Protein AF-A0A1H2B9P0-F1 (afdb_monomer_lite)

Secondary structure (DSSP, 8-state):
-HHHHHHHHHHTTTTSTTHHHHHHHHHHHHHHHHHHHHTTSHHHHHHTHHHHHT-TTTTTHHHHHHHHHHHHHHHHHHHHHHHHHHHTTT-HHHHHHHHHHHHHHHHHHHTTGGG-TT-B-TTTTSTT-B-TTHHHHHTHHHHHHHHHHHHHHHHHHHHHHHHHSSS--HHHHHHHHHHHHTTTT-TTHHHHHHHHHHHHHHHHHHHHTTSHHHHHHTHHHHHT-TTTTTHHHHHHHHHHHHHHHHHHHHHHHHHHHTTT-HHHHHHHHHHHHHHHHHHHTTGGG-TT-B-TTT-TTSB-TTHHHHHTHHHHHHHHHHHHHHHHHHHHHHHHHHHHHHHHHHHHHHHHTT-

Sequence (351 aa):
MMNHLIEALTKSGILKGDLDYRLIRSSMVIVFLLFGYQKWFEYEAQVLIPFISNGPLISWMYPAFGIRGASWLLGFTEWLFCLLLFWGFWNKKAGILGALGSCATFLATVSIIPFMPNGWDEVAGGFPAMTGNVPFLMKDVVLFAASFYLLKQDVVRALPSAEGSGTTNHLIKYLARILGGLGLLREGLEYHVLRASMVIIFAFFGYTKWHQYAAQVMFPFISHSPFLFWLYPAFGLRGGARFLGASEWPICALLFAGFWDKRFGVLGALGSTVTFLTTLTIIPFMPDGWDPAAGFPAMAGNVPFLVKDVVLLAVSVYLLKQDLVRVLLSNRNARTVSTLSTSNAFAKDMR

Structure (mmCIF, N/CA/C/O backbone):
data_AF-A0A1H2B9P0-F1
#
_entry.id   AF-A0A1H2B9P0-F1
#
loop_
_atom_site.group_PDB
_atom_site.id
_atom_site.type_symbol
_atom_site.label_atom_id
_atom_site.label_alt_id
_atom_site.label_comp_id
_atom_site.label_asym_id
_atom_site.label_entity_id
_atom_site.label_seq_id
_atom_site.pdbx_PDB_ins_code
_atom_site.Cartn_x
_atom_site.Cartn_y
_atom_site.Cartn_z
_atom_site.occupancy
_atom_site.B_iso_or_equiv
_atom_site.auth_seq_id
_atom_site.auth_comp_id
_atom_site.auth_asym_id
_atom_site.auth_atom_id
_atom_site.pdbx_PDB_model_num
ATOM 1 N N . MET A 1 1 ? -27.798 13.264 -2.886 1.00 69.38 1 MET A N 1
ATOM 2 C CA . MET A 1 1 ? -26.765 12.337 -3.410 1.00 69.38 1 MET A CA 1
ATOM 3 C C . MET A 1 1 ? -25.879 11.741 -2.308 1.00 69.38 1 MET A C 1
ATOM 5 O O . MET A 1 1 ? -25.974 10.545 -2.084 1.00 69.38 1 MET A O 1
ATOM 9 N N . MET A 1 2 ? -25.097 12.539 -1.562 1.00 81.19 2 MET A N 1
ATOM 10 C CA . MET A 1 2 ? -24.179 12.044 -0.508 1.00 81.19 2 MET A CA 1
ATOM 11 C C . MET A 1 2 ? -24.853 11.152 0.554 1.00 81.19 2 MET A C 1
ATOM 13 O O . MET A 1 2 ? -24.328 10.105 0.912 1.00 81.19 2 MET A O 1
ATOM 17 N N . ASN A 1 3 ? -26.046 11.528 1.024 1.00 82.12 3 ASN A N 1
ATOM 18 C CA . ASN A 1 3 ? -26.759 10.742 2.036 1.00 82.12 3 ASN A CA 1
ATOM 19 C C . ASN A 1 3 ? -27.192 9.358 1.520 1.00 82.12 3 ASN A C 1
ATOM 21 O O . ASN A 1 3 ? -27.107 8.394 2.271 1.00 82.12 3 ASN A O 1
ATOM 25 N N . HIS A 1 4 ? -27.581 9.241 0.244 1.00 81.88 4 HIS A N 1
ATOM 26 C CA . HIS A 1 4 ? -27.926 7.948 -0.361 1.00 81.88 4 HIS A CA 1
ATOM 27 C C . HIS A 1 4 ? -26.700 7.048 -0.519 1.00 81.88 4 HIS A C 1
ATOM 29 O O . HIS A 1 4 ? -26.784 5.855 -0.251 1.00 81.88 4 HIS A O 1
ATOM 35 N N . LEU A 1 5 ? -25.549 7.622 -0.891 1.00 80.81 5 LEU A N 1
ATOM 36 C CA . LEU A 1 5 ? -24.280 6.892 -0.950 1.00 80.81 5 LEU A CA 1
ATOM 37 C C . LEU A 1 5 ? -23.902 6.335 0.431 1.00 80.81 5 LEU A C 1
ATOM 39 O O . LEU A 1 5 ? -23.596 5.154 0.564 1.00 80.81 5 LEU A O 1
ATOM 43 N N . ILE A 1 6 ? -23.970 7.174 1.468 1.00 81.56 6 ILE A N 1
ATOM 44 C CA . ILE A 1 6 ? -23.703 6.782 2.860 1.00 81.56 6 ILE A CA 1
ATOM 45 C C . ILE A 1 6 ? -24.647 5.663 3.306 1.00 81.56 6 ILE A C 1
ATOM 47 O O . ILE A 1 6 ? -24.217 4.713 3.960 1.00 81.56 6 ILE A O 1
ATOM 51 N N . GLU A 1 7 ? -25.926 5.752 2.951 1.00 81.75 7 GLU A N 1
ATOM 52 C CA . GLU A 1 7 ? -26.914 4.730 3.278 1.00 81.75 7 GLU A CA 1
ATOM 53 C C . GLU A 1 7 ? -26.626 3.399 2.567 1.00 81.75 7 GLU A C 1
ATOM 55 O O . GLU A 1 7 ? -26.644 2.347 3.208 1.00 81.75 7 GLU A O 1
ATOM 60 N N . ALA A 1 8 ? -26.284 3.436 1.276 1.00 80.94 8 ALA A N 1
ATOM 61 C CA . ALA A 1 8 ? -25.901 2.253 0.508 1.00 80.94 8 ALA A CA 1
ATOM 62 C C . ALA A 1 8 ? -24.640 1.581 1.083 1.00 80.94 8 ALA A C 1
ATOM 64 O O . ALA A 1 8 ? -24.629 0.369 1.302 1.00 80.94 8 ALA A O 1
ATOM 65 N N . LEU A 1 9 ? -23.608 2.364 1.418 1.00 80.75 9 LEU A N 1
ATOM 66 C CA . LEU A 1 9 ? -22.376 1.861 2.040 1.00 80.75 9 LEU A CA 1
ATOM 67 C C . LEU A 1 9 ? -22.613 1.313 3.454 1.00 80.75 9 LEU A C 1
ATOM 69 O O . LEU A 1 9 ? -21.993 0.341 3.866 1.00 80.75 9 LEU A O 1
ATOM 73 N N . THR A 1 10 ? -23.541 1.897 4.207 1.00 79.31 10 THR A N 1
ATOM 74 C CA . THR A 1 10 ? -23.919 1.382 5.532 1.00 79.31 10 THR A CA 1
ATOM 75 C C . THR A 1 10 ? -24.604 0.016 5.414 1.00 79.31 10 THR A C 1
ATOM 77 O O . THR A 1 10 ? -24.369 -0.875 6.233 1.00 79.31 10 THR A O 1
ATOM 80 N N . LYS A 1 11 ? -25.411 -0.177 4.363 1.00 81.12 11 LYS A N 1
ATOM 81 C CA . LYS A 1 11 ? -26.111 -1.436 4.067 1.00 81.12 11 LYS A CA 1
ATOM 82 C C . LYS A 1 11 ? -25.183 -2.541 3.541 1.00 81.12 11 LYS A C 1
ATOM 84 O O . LYS A 1 11 ? -25.490 -3.711 3.746 1.00 81.12 11 LYS A O 1
ATOM 89 N N . SER A 1 12 ? -24.033 -2.206 2.946 1.00 75.62 12 SER A N 1
ATOM 90 C CA . SER A 1 12 ? -23.086 -3.188 2.380 1.00 75.62 12 SER A CA 1
ATOM 91 C C . SER A 1 12 ? -22.313 -4.008 3.425 1.00 75.62 12 SER A C 1
ATOM 93 O O . SER A 1 12 ? -21.567 -4.919 3.076 1.00 75.62 12 SER A O 1
ATOM 95 N N . GLY A 1 13 ? -22.488 -3.719 4.720 1.00 75.88 13 GLY A N 1
ATOM 96 C CA . GLY A 1 13 ? -21.856 -4.468 5.808 1.00 75.88 13 GLY A CA 1
ATOM 97 C C . GLY A 1 13 ? -20.402 -4.079 6.091 1.00 75.88 13 GLY A C 1
ATOM 98 O O . GLY A 1 13 ? -19.794 -4.677 6.975 1.00 75.88 13 GLY A O 1
ATOM 99 N N . ILE A 1 14 ? -19.870 -3.046 5.428 1.00 79.69 14 ILE A N 1
ATOM 100 C CA . ILE A 1 14 ? -18.502 -2.532 5.636 1.00 79.69 14 ILE A CA 1
ATOM 101 C C . ILE A 1 14 ? -18.231 -2.095 7.089 1.00 79.69 14 ILE A C 1
ATOM 103 O O . ILE A 1 14 ? -17.096 -2.099 7.559 1.00 79.69 14 ILE A O 1
ATOM 107 N N . LEU A 1 15 ? -19.288 -1.748 7.829 1.00 78.69 15 LEU A N 1
ATOM 108 C CA . LEU A 1 15 ? -19.222 -1.329 9.231 1.00 78.69 15 LEU A CA 1
ATOM 109 C C . LEU A 1 15 ? -19.184 -2.498 10.230 1.00 78.69 15 LEU A C 1
ATOM 111 O O . LEU A 1 15 ? -19.083 -2.259 11.432 1.00 78.69 15 LEU A O 1
ATOM 115 N N . LYS A 1 16 ? -19.297 -3.753 9.782 1.00 76.44 16 LYS A N 1
ATOM 116 C CA . LYS A 1 16 ? -19.422 -4.903 10.687 1.00 76.44 16 LYS A CA 1
ATOM 117 C C . LYS A 1 16 ? -18.086 -5.255 11.355 1.00 76.44 16 LYS A C 1
ATOM 119 O O . LYS A 1 16 ? -17.111 -5.565 10.677 1.00 76.44 16 LYS A O 1
ATOM 124 N N . GLY A 1 17 ? -18.090 -5.292 12.691 1.00 74.94 17 GLY A N 1
ATOM 125 C CA . GLY A 1 17 ? -17.046 -5.895 13.531 1.00 74.94 17 GLY A CA 1
ATOM 126 C C . GLY A 1 17 ? -15.619 -5.408 13.253 1.00 74.94 17 GLY A C 1
ATOM 127 O O . GLY A 1 17 ? -15.406 -4.271 12.832 1.00 74.94 17 GLY A O 1
ATOM 128 N N . ASP A 1 18 ? -14.653 -6.309 13.445 1.00 82.50 18 ASP A N 1
ATOM 129 C CA . ASP A 1 18 ? -13.210 -6.082 13.251 1.00 82.50 18 ASP A CA 1
ATOM 130 C C . ASP A 1 18 ? -12.758 -6.283 11.791 1.00 82.50 18 ASP A C 1
ATOM 132 O O . ASP A 1 18 ? -11.657 -6.781 11.530 1.00 82.50 18 ASP A O 1
ATOM 136 N N . LEU A 1 19 ? -13.632 -5.983 10.820 1.00 85.69 19 LEU A N 1
ATOM 137 C CA . LEU A 1 19 ? -13.361 -6.203 9.395 1.00 85.69 19 LEU A CA 1
ATOM 138 C C . LEU A 1 19 ? -12.047 -5.551 8.951 1.00 85.69 19 LEU A C 1
ATOM 140 O O . LEU A 1 19 ? -11.273 -6.170 8.233 1.00 85.69 19 LEU A O 1
ATOM 144 N N . ASP A 1 20 ? -11.781 -4.332 9.406 1.00 88.44 20 ASP A N 1
ATOM 145 C CA . ASP A 1 20 ? -10.573 -3.573 9.100 1.00 88.44 20 ASP A CA 1
ATOM 146 C C . ASP A 1 20 ? -9.300 -4.286 9.539 1.00 88.44 20 ASP A C 1
ATOM 148 O O . ASP A 1 20 ? -8.397 -4.502 8.731 1.00 88.44 20 ASP A O 1
ATOM 152 N N . TYR A 1 21 ? -9.261 -4.719 10.797 1.00 91.25 21 TYR A N 1
ATOM 153 C CA . TYR A 1 21 ? -8.125 -5.459 11.322 1.00 91.25 21 TYR A CA 1
ATOM 154 C C . TYR A 1 21 ? -7.908 -6.761 10.555 1.00 91.25 21 TYR A C 1
ATOM 156 O O . TYR A 1 21 ? -6.778 -7.094 10.193 1.00 91.25 21 TYR A O 1
ATOM 164 N N . ARG A 1 22 ? -8.993 -7.500 10.287 1.00 93.75 22 ARG A N 1
ATOM 165 C CA . ARG A 1 22 ? -8.905 -8.774 9.571 1.00 93.75 22 ARG A CA 1
ATOM 166 C C . ARG A 1 22 ? -8.457 -8.583 8.129 1.00 93.75 22 ARG A C 1
ATOM 168 O O . ARG A 1 22 ? -7.634 -9.366 7.668 1.00 93.75 22 ARG A O 1
ATOM 175 N N . LEU A 1 23 ? -8.955 -7.557 7.442 1.00 95.06 23 LEU A N 1
ATOM 176 C CA . LEU A 1 23 ? -8.575 -7.239 6.067 1.00 95.06 23 LEU A CA 1
ATOM 177 C C . LEU A 1 23 ? -7.109 -6.828 5.975 1.00 95.06 23 LEU A C 1
ATOM 179 O O . LEU A 1 23 ? -6.366 -7.455 5.224 1.00 95.06 23 LEU A O 1
ATOM 183 N N . ILE A 1 24 ? -6.678 -5.838 6.767 1.00 97.00 24 ILE A N 1
ATOM 184 C CA . ILE A 1 24 ? -5.289 -5.361 6.733 1.00 97.00 24 ILE A CA 1
ATOM 185 C C . ILE A 1 24 ? -4.344 -6.511 7.080 1.00 97.00 24 ILE A C 1
ATOM 187 O O . ILE A 1 24 ? -3.409 -6.782 6.330 1.00 97.00 24 ILE A O 1
ATOM 191 N N . ARG A 1 25 ? -4.620 -7.280 8.137 1.00 97.44 25 ARG A N 1
ATOM 192 C CA . ARG A 1 25 ? -3.782 -8.438 8.458 1.00 97.44 25 ARG A CA 1
ATOM 193 C C . ARG A 1 25 ? -3.752 -9.480 7.346 1.00 97.44 25 ARG A C 1
ATOM 195 O O . ARG A 1 25 ? -2.669 -9.936 7.003 1.00 97.44 25 ARG A O 1
ATOM 202 N N . SER A 1 26 ? -4.906 -9.864 6.798 1.00 97.50 26 SER A N 1
ATOM 203 C CA . SER A 1 26 ? -4.956 -10.874 5.732 1.00 97.50 26 SER A CA 1
ATOM 204 C C . SER A 1 26 ? -4.164 -10.411 4.512 1.00 97.50 26 SER A C 1
ATOM 206 O O . SER A 1 26 ? -3.401 -11.191 3.955 1.00 97.50 26 SER A O 1
ATOM 208 N N . SER A 1 27 ? -4.272 -9.127 4.148 1.00 97.81 27 SER A N 1
ATOM 209 C CA . SER A 1 27 ? -3.487 -8.549 3.053 1.00 97.81 27 SER A CA 1
ATOM 210 C C . SER A 1 27 ? -1.980 -8.611 3.313 1.00 97.81 27 SER A C 1
ATOM 212 O O . SER A 1 27 ? -1.230 -9.005 2.426 1.00 97.81 27 SER A O 1
ATOM 214 N N . MET A 1 28 ? -1.538 -8.322 4.542 1.00 97.94 28 MET A N 1
ATOM 215 C CA . MET A 1 28 ? -0.124 -8.416 4.920 1.00 97.94 28 MET A CA 1
ATOM 216 C C . MET A 1 28 ? 0.374 -9.864 4.891 1.00 97.94 28 MET A C 1
ATOM 218 O O . MET A 1 28 ? 1.461 -10.117 4.384 1.00 97.94 28 MET A O 1
ATOM 222 N N . VAL A 1 29 ? -0.426 -10.822 5.374 1.00 98.19 29 VAL A N 1
ATOM 223 C CA . VAL A 1 29 ? -0.104 -12.259 5.303 1.00 98.19 29 VAL A CA 1
ATOM 224 C C . VAL A 1 29 ? 0.076 -12.701 3.850 1.00 98.19 29 VAL A C 1
ATOM 226 O O . VAL A 1 29 ? 1.060 -13.363 3.544 1.00 98.19 29 VAL A O 1
ATOM 229 N N . ILE A 1 30 ? -0.824 -12.298 2.946 1.00 97.62 30 ILE A N 1
ATOM 230 C CA . ILE A 1 30 ? -0.718 -12.619 1.513 1.00 97.62 30 ILE A CA 1
ATOM 231 C C . ILE A 1 30 ? 0.573 -12.048 0.919 1.00 97.62 30 ILE A C 1
ATOM 233 O O . ILE A 1 30 ? 1.290 -12.768 0.227 1.00 97.62 30 ILE A O 1
ATOM 237 N N . VAL A 1 31 ? 0.893 -10.782 1.208 1.00 97.19 31 VAL A N 1
ATOM 238 C CA . VAL A 1 31 ? 2.124 -10.147 0.718 1.00 97.19 31 VAL A CA 1
ATOM 239 C C . VAL A 1 31 ? 3.356 -10.898 1.224 1.00 97.19 31 VAL A C 1
ATOM 241 O O . VAL A 1 31 ? 4.161 -11.329 0.407 1.00 97.19 31 VAL A O 1
ATOM 244 N N . PHE A 1 32 ? 3.495 -11.135 2.530 1.00 97.88 32 PHE A N 1
ATOM 245 C CA . PHE A 1 32 ? 4.665 -11.855 3.050 1.00 97.88 32 PHE A CA 1
ATOM 246 C C . PHE A 1 32 ? 4.765 -13.296 2.546 1.00 97.88 32 PHE A C 1
ATOM 248 O O . PHE A 1 32 ? 5.870 -13.780 2.311 1.00 97.88 32 PHE A O 1
ATOM 255 N N . LEU A 1 33 ? 3.635 -13.983 2.362 1.00 97.62 33 LEU A N 1
ATOM 256 C CA . LEU A 1 33 ? 3.620 -15.340 1.825 1.00 97.62 33 LEU A CA 1
ATOM 257 C C . LEU A 1 33 ? 4.196 -15.376 0.405 1.00 97.62 33 LEU A C 1
ATOM 259 O O . LEU A 1 33 ? 5.090 -16.178 0.127 1.00 97.62 33 LEU A O 1
ATOM 263 N N . LEU A 1 34 ? 3.692 -14.502 -0.471 1.00 96.50 34 LEU A N 1
ATOM 264 C CA . LEU A 1 34 ? 4.070 -14.463 -1.882 1.00 96.50 34 LEU A CA 1
ATOM 265 C C . LEU A 1 34 ? 5.489 -13.922 -2.082 1.00 96.50 34 LEU A C 1
ATOM 267 O O . LEU A 1 34 ? 6.263 -14.530 -2.814 1.00 96.50 34 LEU A O 1
ATOM 271 N N . PHE A 1 35 ? 5.859 -12.834 -1.402 1.00 95.56 35 PHE A N 1
ATOM 272 C CA . PHE A 1 35 ? 7.218 -12.291 -1.488 1.00 95.56 35 PHE A CA 1
ATOM 273 C C . PHE A 1 35 ? 8.248 -13.256 -0.901 1.00 95.56 35 PHE A C 1
ATOM 275 O O . PHE A 1 35 ? 9.243 -13.538 -1.567 1.00 95.56 35 PHE A O 1
ATOM 282 N N . GLY A 1 36 ? 7.956 -13.865 0.253 1.00 95.88 36 GLY A N 1
ATOM 283 C CA . GLY A 1 36 ? 8.843 -14.855 0.861 1.00 95.88 36 GLY A CA 1
ATOM 284 C C . GLY A 1 36 ? 9.028 -16.094 -0.014 1.00 95.88 36 GLY A C 1
ATOM 285 O O . GLY A 1 36 ? 10.117 -16.662 -0.054 1.00 95.88 36 GLY A O 1
ATOM 286 N N . TYR A 1 37 ? 7.998 -16.481 -0.777 1.00 95.50 37 TYR A N 1
ATOM 287 C CA . TYR A 1 37 ? 8.085 -17.576 -1.746 1.00 95.50 37 TYR A CA 1
ATOM 288 C C . TYR A 1 37 ? 9.038 -17.255 -2.903 1.00 95.50 37 TYR A C 1
ATOM 290 O O . TYR A 1 37 ? 9.831 -18.111 -3.295 1.00 95.50 37 TYR A O 1
ATOM 298 N N . GLN A 1 38 ? 9.037 -16.019 -3.407 1.00 93.62 38 GLN A N 1
ATOM 299 C CA . GLN A 1 38 ? 9.929 -15.630 -4.503 1.00 93.62 38 GLN A CA 1
ATOM 300 C C . GLN A 1 38 ? 11.412 -15.704 -4.119 1.00 93.62 38 GLN A C 1
ATOM 302 O O . GLN A 1 38 ? 12.249 -16.033 -4.957 1.00 93.62 38 GLN A O 1
ATOM 307 N N . LYS A 1 39 ? 11.756 -15.459 -2.847 1.00 94.44 39 LYS A N 1
ATOM 308 C CA . LYS A 1 39 ? 13.151 -15.423 -2.366 1.00 94.44 39 LYS A CA 1
ATOM 309 C C . LYS A 1 39 ? 13.911 -16.743 -2.518 1.00 94.44 39 LYS A C 1
ATOM 311 O O . LYS A 1 39 ? 15.137 -16.770 -2.383 1.00 94.44 39 LYS A O 1
ATOM 316 N N . TRP A 1 40 ? 13.201 -17.828 -2.814 1.00 93.75 40 TRP A N 1
ATOM 317 C CA . TRP A 1 40 ? 13.767 -19.147 -3.069 1.00 93.75 40 TRP A CA 1
ATOM 318 C C . TRP A 1 40 ? 14.210 -19.355 -4.518 1.00 93.75 40 TRP A C 1
ATOM 320 O O . TRP A 1 40 ? 14.861 -20.358 -4.799 1.00 93.75 40 TRP A O 1
ATOM 330 N N . PHE A 1 41 ? 13.937 -18.428 -5.436 1.00 93.19 41 PHE A N 1
ATOM 331 C CA . PHE A 1 41 ? 14.302 -18.548 -6.851 1.00 93.19 41 PHE A CA 1
ATOM 332 C C . PHE A 1 41 ? 15.513 -17.695 -7.215 1.00 93.19 41 PHE A C 1
ATOM 334 O O . PHE A 1 41 ? 15.798 -16.691 -6.566 1.00 93.19 41 PHE A O 1
ATOM 341 N N . GLU A 1 42 ? 16.294 -18.134 -8.205 1.00 91.69 42 GLU A N 1
ATOM 342 C CA . GLU A 1 42 ? 17.535 -17.444 -8.594 1.00 91.69 42 GLU A CA 1
ATOM 343 C C . GLU A 1 42 ? 17.260 -16.087 -9.234 1.00 91.69 42 GLU A C 1
ATOM 345 O O . GLU A 1 42 ? 17.939 -15.116 -8.912 1.00 91.69 42 GLU A O 1
ATOM 350 N N . TYR A 1 43 ? 16.213 -15.990 -10.056 1.00 91.06 43 TYR A N 1
ATOM 351 C CA . TYR A 1 43 ? 15.834 -14.729 -10.691 1.00 91.06 43 TYR A CA 1
ATOM 352 C C . TYR A 1 43 ? 15.571 -13.626 -9.653 1.00 91.06 43 TYR A C 1
ATOM 354 O O . TYR A 1 43 ? 16.012 -12.493 -9.826 1.00 91.06 43 TYR A O 1
ATOM 362 N N . GLU A 1 44 ? 14.919 -13.962 -8.538 1.00 92.31 44 GLU A N 1
ATOM 363 C CA . GLU A 1 44 ? 14.593 -13.001 -7.484 1.00 92.31 44 GLU A CA 1
ATOM 364 C C . GLU A 1 44 ? 15.847 -12.546 -6.728 1.00 92.31 44 GLU A C 1
ATOM 366 O O . GLU A 1 44 ? 15.980 -11.368 -6.395 1.00 92.31 44 GLU A O 1
ATOM 371 N N . ALA A 1 45 ? 16.808 -13.448 -6.503 1.00 93.00 45 ALA A N 1
ATOM 372 C CA . ALA A 1 45 ? 18.081 -13.091 -5.881 1.00 93.00 45 ALA A CA 1
ATOM 373 C C . ALA A 1 45 ? 18.837 -12.036 -6.711 1.00 93.00 45 ALA A C 1
ATOM 375 O O . ALA A 1 45 ? 19.421 -11.113 -6.145 1.00 93.00 45 ALA A O 1
ATOM 376 N N . GLN A 1 46 ? 18.758 -12.120 -8.044 1.00 93.69 46 GLN A N 1
ATOM 377 C CA . GLN A 1 46 ? 19.336 -11.122 -8.950 1.00 93.69 46 GLN A CA 1
ATOM 378 C C . GLN A 1 46 ? 18.579 -9.786 -8.894 1.00 93.69 46 GLN A C 1
ATOM 380 O O . GLN A 1 46 ? 19.200 -8.723 -8.826 1.00 93.69 46 GLN A O 1
ATOM 385 N N . VAL A 1 47 ? 17.242 -9.822 -8.846 1.00 91.94 47 VAL A N 1
ATOM 386 C CA . VAL A 1 47 ? 16.399 -8.618 -8.698 1.00 91.94 47 VAL A CA 1
ATOM 387 C C . VAL A 1 47 ? 16.716 -7.865 -7.401 1.00 91.94 47 VAL A C 1
ATOM 389 O O . VAL A 1 47 ? 16.661 -6.636 -7.371 1.00 91.94 47 VAL A O 1
ATOM 392 N N . LEU A 1 48 ? 17.104 -8.576 -6.340 1.00 93.44 48 LEU A N 1
ATOM 393 C CA . LEU A 1 48 ? 17.420 -8.000 -5.031 1.00 93.44 48 LEU A CA 1
ATOM 394 C C . LEU A 1 48 ? 18.777 -7.308 -4.928 1.00 93.44 48 LEU A C 1
ATOM 396 O O . LEU A 1 48 ? 18.983 -6.540 -3.985 1.00 93.44 48 LEU A O 1
ATOM 400 N N . ILE A 1 49 ? 19.697 -7.527 -5.869 1.00 94.62 49 ILE A N 1
ATOM 401 C CA . ILE A 1 49 ? 21.040 -6.921 -5.865 1.00 94.62 49 ILE A CA 1
ATOM 402 C C . ILE A 1 49 ? 20.995 -5.406 -5.623 1.00 94.62 49 ILE A C 1
ATOM 404 O O . ILE A 1 49 ? 21.579 -4.964 -4.630 1.00 94.62 49 ILE A O 1
ATOM 408 N N . PRO A 1 50 ? 20.281 -4.596 -6.427 1.00 94.06 50 PRO A N 1
ATOM 409 C CA . PRO A 1 50 ? 20.230 -3.154 -6.204 1.00 94.06 50 PRO A CA 1
ATOM 410 C C . PRO A 1 50 ? 19.575 -2.762 -4.873 1.00 94.06 50 PRO A C 1
ATOM 412 O O . PRO A 1 50 ? 19.972 -1.756 -4.288 1.00 94.06 50 PRO A O 1
ATOM 415 N N . PHE A 1 51 ? 18.610 -3.537 -4.370 1.00 94.31 51 PHE A N 1
ATOM 416 C CA . PHE A 1 51 ? 17.917 -3.227 -3.116 1.00 94.31 51 PHE A CA 1
ATOM 417 C C . PHE A 1 51 ? 18.806 -3.461 -1.896 1.00 94.31 51 PHE A C 1
ATOM 419 O O . PHE A 1 51 ? 18.924 -2.585 -1.043 1.00 94.31 51 PHE A O 1
ATOM 426 N N . ILE A 1 52 ? 19.457 -4.621 -1.814 1.00 94.50 52 ILE A N 1
ATOM 427 C CA . ILE A 1 52 ? 20.291 -4.970 -0.659 1.00 94.50 52 ILE A CA 1
ATOM 428 C C . ILE A 1 52 ? 21.587 -4.154 -0.676 1.00 94.50 52 ILE A C 1
ATOM 430 O O . ILE A 1 52 ? 21.950 -3.586 0.350 1.00 94.50 52 ILE A O 1
ATOM 434 N N . SER A 1 53 ? 22.244 -4.008 -1.833 1.00 94.19 53 SER A N 1
ATOM 435 C CA . SER A 1 53 ? 23.521 -3.285 -1.930 1.00 94.19 53 SER A CA 1
ATOM 436 C C . SER A 1 53 ? 23.416 -1.808 -1.542 1.00 94.19 53 SER A C 1
ATOM 438 O O . SER A 1 53 ? 24.355 -1.266 -0.968 1.00 94.19 53 SER A O 1
ATOM 440 N N . ASN A 1 54 ? 22.276 -1.165 -1.818 1.00 93.69 54 ASN A N 1
ATOM 441 C CA . ASN A 1 54 ? 22.047 0.250 -1.499 1.00 93.69 54 ASN A CA 1
ATOM 442 C C . ASN A 1 54 ? 21.188 0.455 -0.242 1.00 93.69 54 ASN A C 1
ATOM 444 O O . ASN A 1 54 ? 20.850 1.586 0.103 1.00 93.69 54 ASN A O 1
ATOM 448 N N . GLY A 1 55 ? 20.807 -0.623 0.446 1.00 92.31 55 GLY A N 1
ATOM 449 C CA . GLY A 1 55 ? 19.986 -0.548 1.643 1.00 92.31 55 GLY A CA 1
ATOM 450 C C . GLY A 1 55 ? 20.837 -0.348 2.897 1.00 92.31 55 GLY A C 1
ATOM 451 O O . GLY A 1 55 ? 21.518 -1.291 3.303 1.00 92.31 55 GLY A O 1
ATOM 452 N N . PRO A 1 56 ? 20.777 0.812 3.579 1.00 93.56 56 PRO A N 1
ATOM 453 C CA . PRO A 1 56 ? 21.675 1.111 4.700 1.00 93.56 56 PRO A CA 1
ATOM 454 C C . PRO A 1 56 ? 21.527 0.135 5.878 1.00 93.56 56 PRO A C 1
ATOM 456 O O . PRO A 1 56 ? 22.477 -0.081 6.624 1.00 93.56 56 PRO A O 1
ATOM 459 N N . LEU A 1 57 ? 20.349 -0.477 6.038 1.00 93.81 57 LEU A N 1
ATOM 460 C CA . LEU A 1 57 ? 20.055 -1.419 7.123 1.00 93.81 57 LEU A CA 1
ATOM 461 C C . LEU A 1 57 ? 20.302 -2.896 6.760 1.00 93.81 57 LEU A C 1
ATOM 463 O O . LEU A 1 57 ? 20.306 -3.744 7.652 1.00 93.81 57 LEU A O 1
ATOM 467 N N . ILE A 1 58 ? 20.499 -3.218 5.476 1.00 94.44 58 ILE A N 1
ATOM 468 C CA . ILE A 1 58 ? 20.555 -4.607 4.973 1.00 94.44 58 ILE A CA 1
ATOM 469 C C . ILE A 1 58 ? 21.783 -4.913 4.101 1.00 94.44 58 ILE A C 1
ATOM 471 O O . ILE A 1 58 ? 22.009 -6.069 3.756 1.00 94.44 58 ILE A O 1
ATOM 475 N N . SER A 1 59 ? 22.625 -3.925 3.792 1.00 93.00 59 SER A N 1
ATOM 476 C CA . SER A 1 59 ? 23.812 -4.084 2.932 1.00 93.00 59 SER A CA 1
ATOM 477 C C . SER A 1 59 ? 24.842 -5.093 3.449 1.00 93.00 59 SER A C 1
ATOM 479 O O . SER A 1 59 ? 25.556 -5.714 2.664 1.00 93.00 59 SER A O 1
ATOM 481 N N . TRP A 1 60 ? 24.880 -5.324 4.762 1.00 95.00 60 TRP A N 1
ATOM 482 C CA . TRP A 1 60 ? 25.750 -6.303 5.421 1.00 95.00 60 TRP A CA 1
ATOM 483 C C . TRP A 1 60 ? 25.436 -7.764 5.050 1.00 95.00 60 TRP A C 1
ATOM 485 O O . TRP A 1 60 ? 26.282 -8.641 5.240 1.00 95.00 60 TRP A O 1
ATOM 495 N N . MET A 1 61 ? 24.247 -8.046 4.509 1.00 93.44 61 MET A N 1
ATOM 496 C CA . MET A 1 61 ? 23.804 -9.411 4.215 1.00 93.44 61 MET A CA 1
ATOM 497 C C . MET A 1 61 ? 24.631 -10.078 3.110 1.00 93.44 61 MET A C 1
ATOM 499 O O . MET A 1 61 ? 24.915 -11.271 3.204 1.00 93.44 61 MET A O 1
ATOM 503 N N . TYR A 1 62 ? 25.053 -9.326 2.088 1.00 94.31 62 TYR A N 1
ATOM 504 C CA . TYR A 1 62 ? 25.869 -9.877 1.002 1.00 94.31 62 TYR A CA 1
ATOM 505 C C . TYR A 1 62 ? 27.291 -10.242 1.438 1.00 94.31 62 TYR A C 1
ATOM 507 O O . TYR A 1 62 ? 27.698 -11.368 1.151 1.00 94.31 62 TYR A O 1
ATOM 515 N N . PRO A 1 63 ? 28.031 -9.391 2.175 1.00 94.75 63 PRO A N 1
ATOM 516 C CA . PRO A 1 63 ? 29.301 -9.798 2.770 1.00 94.75 63 PRO A CA 1
ATOM 517 C C . PRO A 1 63 ? 29.195 -11.020 3.694 1.00 94.75 63 PRO A C 1
ATOM 519 O O . PRO A 1 63 ? 30.121 -11.824 3.737 1.00 94.75 63 PRO A O 1
ATOM 522 N N . ALA A 1 64 ? 28.086 -11.173 4.426 1.00 95.62 64 ALA A N 1
ATOM 523 C CA . ALA A 1 64 ? 27.922 -12.251 5.402 1.00 95.62 64 ALA A CA 1
ATOM 524 C C . ALA A 1 64 ? 27.496 -13.599 4.788 1.00 95.62 64 ALA A C 1
ATOM 526 O O . ALA A 1 64 ? 27.978 -14.645 5.217 1.00 95.62 64 ALA A O 1
ATOM 527 N N . PHE A 1 65 ? 26.588 -13.590 3.806 1.00 93.88 65 PHE A N 1
ATOM 528 C CA . PHE A 1 65 ? 25.923 -14.805 3.304 1.00 93.88 65 PHE A CA 1
ATOM 529 C C . PHE A 1 65 ? 26.023 -14.997 1.783 1.00 93.88 65 PHE A C 1
ATOM 531 O O . PHE A 1 65 ? 25.530 -15.995 1.251 1.00 93.88 65 PHE A O 1
ATOM 538 N N . GLY A 1 66 ? 26.626 -14.048 1.063 1.00 95.00 66 GLY A N 1
ATOM 539 C CA . GLY A 1 66 ? 26.594 -13.995 -0.397 1.00 95.00 66 GLY A CA 1
ATOM 540 C C . GLY A 1 66 ? 25.207 -13.650 -0.953 1.00 95.00 66 GLY A C 1
ATOM 541 O O . GLY A 1 66 ? 24.231 -13.509 -0.216 1.00 95.00 66 GLY A O 1
ATOM 542 N N . ILE A 1 67 ? 25.107 -13.527 -2.280 1.00 94.25 67 ILE A N 1
ATOM 543 C CA . ILE A 1 67 ? 23.865 -13.123 -2.970 1.00 94.25 67 ILE A CA 1
ATOM 544 C C . ILE A 1 67 ? 22.737 -14.122 -2.685 1.00 94.25 67 ILE A C 1
ATOM 546 O O . ILE A 1 67 ? 21.638 -13.750 -2.270 1.00 94.25 67 ILE A O 1
ATOM 550 N N . ARG A 1 68 ? 23.040 -15.416 -2.836 1.00 95.12 68 ARG A N 1
ATOM 551 C CA . ARG A 1 68 ? 22.058 -16.483 -2.662 1.00 95.12 68 ARG A CA 1
ATOM 552 C C . ARG A 1 68 ? 21.621 -16.657 -1.209 1.00 95.12 68 ARG A C 1
ATOM 554 O O . ARG A 1 68 ? 20.426 -16.744 -0.936 1.00 95.12 68 ARG A O 1
ATOM 561 N N . GLY A 1 69 ? 22.579 -16.667 -0.283 1.00 94.94 69 GLY A N 1
ATOM 562 C CA . GLY A 1 69 ? 22.295 -16.825 1.141 1.00 94.94 69 GLY A CA 1
ATOM 563 C C . GLY A 1 69 ? 21.519 -15.642 1.719 1.00 94.94 69 GLY A C 1
ATOM 564 O O . GLY A 1 69 ? 20.605 -15.853 2.513 1.00 94.94 69 GLY A O 1
ATOM 565 N N . ALA A 1 70 ? 21.801 -14.413 1.270 1.00 95.44 70 ALA A N 1
ATOM 566 C CA . ALA A 1 70 ? 21.025 -13.236 1.656 1.00 95.44 70 ALA A CA 1
ATOM 567 C C . ALA A 1 70 ? 19.556 -13.339 1.211 1.00 95.44 70 ALA A C 1
ATOM 569 O O . ALA A 1 70 ? 18.661 -13.056 2.009 1.00 95.44 70 ALA A O 1
ATOM 570 N N . SER A 1 71 ? 19.297 -13.805 -0.018 1.00 96.12 71 SER A N 1
ATOM 571 C CA . SER A 1 71 ? 17.929 -14.047 -0.498 1.00 96.12 71 SER A CA 1
ATOM 572 C C . SER A 1 71 ? 17.210 -15.090 0.364 1.00 96.12 71 SER A C 1
ATOM 574 O O . SER A 1 71 ? 16.110 -14.832 0.846 1.00 96.12 71 SER A O 1
ATOM 576 N N . TRP A 1 72 ? 17.843 -16.233 0.653 1.00 96.31 72 TRP A N 1
ATOM 577 C CA . TRP A 1 72 ? 17.248 -17.258 1.522 1.00 96.31 72 TRP A CA 1
ATOM 578 C C . TRP A 1 72 ? 16.969 -16.762 2.938 1.00 96.31 72 TRP A C 1
ATOM 580 O O . TRP A 1 72 ? 15.917 -17.080 3.493 1.00 96.31 72 TRP A O 1
ATOM 590 N N . LEU A 1 73 ? 17.869 -15.959 3.514 1.00 96.25 73 LEU A N 1
ATOM 591 C CA . LEU A 1 73 ? 17.644 -15.361 4.825 1.00 96.25 73 LEU A CA 1
ATOM 592 C C . LEU A 1 73 ? 16.416 -14.445 4.804 1.00 96.25 73 LEU A C 1
ATOM 594 O O . LEU A 1 73 ? 15.561 -14.573 5.679 1.00 96.25 73 LEU A O 1
ATOM 598 N N . LEU A 1 74 ? 16.290 -13.575 3.794 1.00 95.31 74 LEU A N 1
ATOM 599 C CA . LEU A 1 74 ? 15.097 -12.738 3.635 1.00 95.31 74 LEU A CA 1
ATOM 600 C C . LEU A 1 74 ? 13.837 -13.591 3.511 1.00 95.31 74 LEU A C 1
ATOM 602 O O . LEU A 1 74 ? 12.904 -13.381 4.282 1.00 95.31 74 LEU A O 1
ATOM 606 N N . GLY A 1 75 ? 13.838 -14.601 2.638 1.00 95.88 75 GLY A N 1
ATOM 607 C CA . GLY A 1 75 ? 12.698 -15.502 2.447 1.00 95.88 75 GLY A CA 1
ATOM 608 C C . GLY A 1 75 ? 12.267 -16.197 3.732 1.00 95.88 75 GLY A C 1
ATOM 609 O O . GLY A 1 75 ? 11.086 -16.206 4.079 1.00 95.88 75 GLY A O 1
ATOM 610 N N . PHE A 1 76 ? 13.234 -16.714 4.490 1.00 97.38 76 PHE A N 1
ATOM 611 C CA . PHE A 1 76 ? 12.981 -17.319 5.791 1.00 97.38 76 PHE A CA 1
ATOM 612 C C . PHE A 1 76 ? 12.375 -16.315 6.780 1.00 97.38 76 PHE A C 1
ATOM 614 O O . PHE A 1 76 ? 11.380 -16.626 7.437 1.00 97.38 76 PHE A O 1
ATOM 621 N N . THR A 1 77 ? 12.934 -15.104 6.881 1.00 96.88 77 THR A N 1
ATOM 622 C CA . THR A 1 77 ? 12.407 -14.074 7.793 1.00 96.88 77 THR A CA 1
ATOM 623 C C . THR A 1 77 ? 11.011 -13.594 7.394 1.00 96.88 77 THR A C 1
ATOM 625 O O . THR A 1 77 ? 10.147 -13.453 8.258 1.00 96.88 77 THR A O 1
ATOM 628 N N . GLU A 1 78 ? 10.744 -13.421 6.100 1.00 96.88 78 GLU A N 1
ATOM 629 C CA . GLU A 1 78 ? 9.435 -13.030 5.572 1.00 96.88 78 GLU A CA 1
ATOM 630 C C . GLU A 1 78 ? 8.377 -14.102 5.862 1.00 96.88 78 GLU A C 1
ATOM 632 O O . GLU A 1 78 ? 7.283 -13.779 6.328 1.00 96.88 78 GLU A O 1
ATOM 637 N N . TRP A 1 79 ? 8.706 -15.385 5.696 1.00 98.00 79 TRP A N 1
ATOM 638 C CA . TRP A 1 79 ? 7.815 -16.482 6.080 1.00 98.00 79 TRP A CA 1
ATOM 639 C C . TRP A 1 79 ? 7.627 -16.611 7.588 1.00 98.00 79 TRP A C 1
ATOM 641 O O . TRP A 1 79 ? 6.512 -16.881 8.040 1.00 98.00 79 TRP A O 1
ATOM 651 N N . LEU A 1 80 ? 8.665 -16.366 8.386 1.00 98.06 80 LEU A N 1
ATOM 652 C CA . LEU A 1 80 ? 8.532 -16.315 9.839 1.00 98.06 80 LEU A CA 1
ATOM 653 C C . LEU A 1 80 ? 7.529 -15.229 10.253 1.00 98.06 80 LEU A C 1
ATOM 655 O O . LEU A 1 80 ? 6.613 -15.494 11.036 1.00 98.06 80 LEU A O 1
ATOM 659 N N . PHE A 1 81 ? 7.653 -14.020 9.702 1.00 97.75 81 PHE A N 1
ATOM 660 C CA . PHE A 1 81 ? 6.721 -12.926 9.981 1.00 97.75 81 PHE A CA 1
ATOM 661 C C . PHE A 1 81 ? 5.322 -13.212 9.431 1.00 97.75 81 PHE A C 1
ATOM 663 O O . PHE A 1 81 ? 4.343 -12.938 10.124 1.00 97.75 81 PHE A O 1
ATOM 670 N N . CYS A 1 82 ? 5.209 -13.844 8.260 1.00 97.94 82 CYS A N 1
ATOM 671 C CA . CYS A 1 82 ? 3.944 -14.337 7.712 1.00 97.94 82 CYS A CA 1
ATOM 672 C C . CYS A 1 82 ? 3.229 -15.272 8.696 1.00 97.94 82 CYS A C 1
ATOM 674 O O . CYS A 1 82 ? 2.061 -15.055 9.026 1.00 97.94 82 CYS A O 1
ATOM 676 N N . LEU A 1 83 ? 3.932 -16.292 9.197 1.00 98.00 83 LEU A N 1
ATOM 677 C CA . LEU A 1 83 ? 3.390 -17.266 10.144 1.00 98.00 83 LEU A CA 1
ATOM 678 C C . LEU A 1 83 ? 2.971 -16.599 11.456 1.00 98.00 83 LEU A C 1
ATOM 680 O O . LEU A 1 83 ? 1.893 -16.892 11.972 1.00 98.00 83 LEU A O 1
ATOM 684 N N . LEU A 1 84 ? 3.774 -15.668 11.975 1.00 97.56 84 LEU A N 1
ATOM 685 C CA . LEU A 1 84 ? 3.449 -14.918 13.190 1.00 97.56 84 LEU A CA 1
ATOM 686 C C . LEU A 1 84 ? 2.232 -14.002 13.004 1.00 97.56 84 LEU A C 1
ATOM 688 O O . LEU A 1 84 ? 1.353 -13.971 13.869 1.00 97.56 84 LEU A O 1
ATOM 692 N N . LEU A 1 85 ? 2.140 -13.297 11.873 1.00 97.19 85 LEU A N 1
ATOM 693 C CA . LEU A 1 85 ? 0.986 -12.464 11.527 1.00 97.19 85 LEU A CA 1
ATOM 694 C C . LEU A 1 85 ? -0.280 -13.310 11.370 1.00 97.19 85 LEU A C 1
ATOM 696 O O . LEU A 1 85 ? -1.325 -12.935 11.905 1.00 97.19 85 LEU A O 1
ATOM 700 N N . PHE A 1 86 ? -0.191 -14.461 10.701 1.00 97.44 86 PHE A N 1
ATOM 701 C CA . PHE A 1 86 ? -1.308 -15.392 10.548 1.00 97.44 86 PHE A CA 1
ATOM 702 C C . PHE A 1 86 ? -1.741 -15.974 11.899 1.00 97.44 86 PHE A C 1
ATOM 704 O O . PHE A 1 86 ? -2.910 -15.890 12.272 1.00 97.44 86 PHE A O 1
ATOM 711 N N . TRP A 1 87 ? -0.804 -16.471 12.707 1.00 96.06 87 TRP A N 1
ATOM 712 C CA . TRP A 1 87 ? -1.110 -16.932 14.062 1.00 96.06 87 TRP A CA 1
ATOM 713 C C . TRP A 1 87 ? -1.738 -15.803 14.898 1.00 96.06 87 TRP A C 1
ATOM 715 O O . TRP A 1 87 ? -2.647 -16.035 15.703 1.00 96.06 87 TRP A O 1
ATOM 725 N N . GLY A 1 88 ? -1.329 -14.558 14.651 1.00 93.19 88 GLY A N 1
ATOM 726 C CA . GLY A 1 88 ? -1.855 -13.347 15.270 1.00 93.19 88 GLY A CA 1
ATOM 727 C C . GLY A 1 88 ? -3.381 -13.257 15.336 1.00 93.19 88 GLY A C 1
ATOM 728 O O . GLY A 1 88 ? -3.904 -12.592 16.236 1.00 93.19 88 GLY A O 1
ATOM 729 N N . PHE A 1 89 ? -4.123 -13.891 14.414 1.00 93.25 89 PHE A N 1
ATOM 730 C CA . PHE A 1 89 ? -5.595 -13.917 14.453 1.00 93.25 89 PHE A CA 1
ATOM 731 C C . PHE A 1 89 ? -6.139 -14.519 15.752 1.00 93.25 89 PHE A C 1
ATOM 733 O O . PHE A 1 89 ? -7.142 -14.026 16.276 1.00 93.25 89 PHE A O 1
ATOM 740 N N . TRP A 1 90 ? -5.444 -15.519 16.294 1.00 92.44 90 TRP A N 1
ATOM 741 C CA . TRP A 1 90 ? -5.815 -16.222 17.519 1.00 92.44 90 TRP A CA 1
ATOM 742 C C . TRP A 1 90 ? -4.928 -15.833 18.704 1.00 92.44 90 TRP A C 1
ATOM 744 O O . TRP A 1 90 ? -5.440 -15.621 19.804 1.00 92.44 90 TRP A O 1
ATOM 754 N N . ASN A 1 91 ? -3.611 -15.687 18.504 1.00 90.12 91 ASN A N 1
ATOM 755 C CA . ASN A 1 91 ? -2.678 -15.342 19.583 1.00 90.12 91 ASN A CA 1
ATOM 756 C C . ASN A 1 91 ? -2.118 -13.929 19.434 1.00 90.12 91 ASN A C 1
ATOM 758 O O . ASN A 1 91 ? -1.280 -13.644 18.583 1.00 90.12 91 ASN A O 1
ATOM 762 N N . LYS A 1 92 ? -2.503 -13.068 20.372 1.00 88.50 92 LYS A N 1
ATOM 763 C CA . LYS A 1 92 ? -2.116 -11.655 20.420 1.00 88.50 92 LYS A CA 1
ATOM 764 C C . LYS A 1 92 ? -0.599 -11.462 20.507 1.00 88.50 92 LYS A C 1
ATOM 766 O O . LYS A 1 92 ? -0.072 -10.547 19.892 1.00 88.50 92 LYS A O 1
ATOM 771 N N . LYS A 1 93 ? 0.118 -12.338 21.225 1.00 88.88 93 LYS A N 1
ATOM 772 C CA . LYS A 1 93 ? 1.583 -12.254 21.372 1.00 88.88 93 LYS A CA 1
ATOM 773 C C . LYS A 1 93 ? 2.301 -12.528 20.053 1.00 88.88 93 LYS A C 1
ATOM 775 O O . LYS A 1 93 ? 3.208 -11.787 19.693 1.00 88.88 93 LYS A O 1
ATOM 780 N N . ALA A 1 94 ? 1.863 -13.563 19.334 1.00 92.12 94 ALA A N 1
ATOM 781 C CA . ALA A 1 94 ? 2.387 -13.872 18.007 1.00 92.12 94 ALA A CA 1
ATOM 782 C C . ALA A 1 94 ? 2.103 -12.721 17.030 1.00 92.12 94 ALA A C 1
ATOM 784 O O . ALA A 1 94 ? 3.002 -12.314 16.302 1.00 92.12 94 ALA A O 1
ATOM 785 N N . GLY A 1 95 ? 0.904 -12.125 17.109 1.00 92.69 95 GLY A N 1
ATOM 786 C CA . GLY A 1 95 ? 0.537 -10.935 16.335 1.00 92.69 95 GLY A CA 1
ATOM 787 C C . GLY A 1 95 ? 1.480 -9.752 16.570 1.00 92.69 95 GLY A C 1
ATOM 788 O O . GLY A 1 95 ? 2.006 -9.210 15.604 1.00 92.69 95 GLY A O 1
ATOM 789 N N . ILE A 1 96 ? 1.787 -9.422 17.834 1.00 94.38 96 ILE A N 1
ATOM 790 C CA . ILE A 1 96 ? 2.749 -8.356 18.178 1.00 94.38 96 ILE A CA 1
ATOM 791 C C . ILE A 1 96 ? 4.129 -8.640 17.573 1.00 94.38 96 ILE A C 1
ATOM 793 O O . ILE A 1 96 ? 4.722 -7.746 16.978 1.00 94.38 96 ILE A O 1
ATOM 797 N N . LEU A 1 97 ? 4.645 -9.868 17.705 1.00 95.31 97 LEU A N 1
ATOM 798 C CA . LEU A 1 97 ? 5.959 -10.231 17.160 1.00 95.31 97 LEU A CA 1
ATOM 799 C C . LEU A 1 97 ? 5.983 -10.159 15.628 1.00 95.31 97 LEU A C 1
ATOM 801 O O . LEU A 1 97 ? 6.921 -9.604 15.060 1.00 95.31 97 LEU A O 1
ATOM 805 N N . GLY A 1 98 ? 4.938 -10.660 14.966 1.00 96.06 98 GLY A N 1
ATOM 806 C CA . GLY A 1 98 ? 4.793 -10.565 13.513 1.00 96.06 98 GLY A CA 1
ATOM 807 C C . GLY A 1 98 ? 4.687 -9.118 13.035 1.00 96.06 98 GLY A C 1
ATOM 808 O O . GLY A 1 98 ? 5.340 -8.743 12.068 1.00 96.06 98 GLY A O 1
ATOM 809 N N . ALA A 1 99 ? 3.928 -8.275 13.741 1.00 96.31 99 ALA A N 1
ATOM 810 C CA . ALA A 1 99 ? 3.789 -6.860 13.412 1.00 96.31 99 ALA A CA 1
ATOM 811 C C . ALA A 1 99 ? 5.087 -6.070 13.654 1.00 96.31 99 ALA A C 1
ATOM 813 O O . ALA A 1 99 ? 5.420 -5.202 12.851 1.00 96.31 99 ALA A O 1
ATOM 814 N N . LEU A 1 100 ? 5.854 -6.391 14.704 1.00 96.50 100 LEU A N 1
ATOM 815 C CA . LEU A 1 100 ? 7.190 -5.824 14.929 1.00 96.50 100 LEU A CA 1
ATOM 816 C C . LEU A 1 100 ? 8.167 -6.213 13.815 1.00 96.50 100 LEU A C 1
ATOM 818 O O . LEU A 1 100 ? 8.854 -5.340 13.289 1.00 96.50 100 LEU A O 1
ATOM 822 N N . GLY A 1 101 ? 8.195 -7.494 13.434 1.00 97.06 101 GLY A N 1
ATOM 823 C CA . GLY A 1 101 ? 8.996 -7.974 12.305 1.00 97.06 101 GLY A CA 1
ATOM 824 C C . GLY A 1 101 ? 8.617 -7.271 11.003 1.00 97.06 101 GLY A C 1
ATOM 825 O O . GLY A 1 101 ? 9.477 -6.735 10.314 1.00 97.06 101 GLY A O 1
ATOM 826 N N . SER A 1 102 ? 7.315 -7.147 10.743 1.00 97.44 102 SER A N 1
ATOM 827 C CA . SER A 1 102 ? 6.777 -6.412 9.598 1.00 97.44 102 SER A CA 1
ATOM 828 C C . SER A 1 102 ? 7.204 -4.940 9.587 1.00 97.44 102 SER A C 1
ATOM 830 O O . SER A 1 102 ? 7.676 -4.440 8.567 1.00 97.44 102 SER A O 1
ATOM 832 N N . CYS A 1 103 ? 7.106 -4.243 10.725 1.00 97.62 103 CYS A N 1
ATOM 833 C CA . CYS A 1 103 ? 7.606 -2.873 10.860 1.00 97.62 103 CYS A CA 1
ATOM 834 C C . CYS A 1 103 ? 9.102 -2.783 10.543 1.00 97.62 103 CYS A C 1
ATOM 836 O O . CYS A 1 103 ? 9.505 -1.861 9.842 1.00 97.62 103 CYS A O 1
ATOM 838 N N . ALA A 1 104 ? 9.914 -3.725 11.031 1.00 97.12 104 ALA A N 1
ATOM 839 C CA . ALA A 1 104 ? 11.349 -3.749 10.765 1.00 97.12 104 ALA A CA 1
ATOM 840 C C . ALA A 1 104 ? 11.652 -3.967 9.273 1.00 97.12 104 ALA A C 1
ATOM 842 O O . ALA A 1 104 ? 12.468 -3.235 8.714 1.00 97.12 104 ALA A O 1
ATOM 843 N N . THR A 1 105 ? 10.953 -4.896 8.611 1.00 96.56 105 THR A N 1
ATOM 844 C CA . THR A 1 105 ? 11.106 -5.152 7.171 1.00 96.56 105 THR A CA 1
ATOM 845 C C . THR A 1 105 ? 10.792 -3.908 6.347 1.00 96.56 105 THR A C 1
ATOM 847 O O . THR A 1 105 ? 11.630 -3.476 5.559 1.00 96.56 105 THR A O 1
ATOM 850 N N . PHE A 1 106 ? 9.627 -3.284 6.540 1.00 97.19 106 PHE A N 1
ATOM 851 C CA . PHE A 1 106 ? 9.263 -2.122 5.722 1.00 97.19 106 PHE A CA 1
ATOM 852 C C . PHE A 1 106 ? 10.020 -0.854 6.107 1.00 97.19 106 PHE A C 1
ATOM 854 O O . PHE A 1 106 ? 10.243 -0.004 5.254 1.00 97.19 106 PHE A O 1
ATOM 861 N N . LEU A 1 107 ? 10.479 -0.725 7.354 1.00 97.25 107 LEU A N 1
ATOM 862 C CA . LEU A 1 107 ? 11.417 0.337 7.713 1.00 97.25 107 LEU A CA 1
ATOM 863 C C . LEU A 1 107 ? 12.736 0.165 6.951 1.00 97.25 107 LEU A C 1
ATOM 865 O O . LEU A 1 107 ? 13.257 1.139 6.409 1.00 97.25 107 LEU A O 1
ATOM 869 N N . ALA A 1 108 ? 13.244 -1.069 6.868 1.00 96.25 108 ALA A N 1
ATOM 870 C CA . ALA A 1 108 ? 14.427 -1.378 6.081 1.00 96.25 108 ALA A CA 1
ATOM 871 C C . ALA A 1 108 ? 14.220 -1.035 4.603 1.00 96.25 108 ALA A C 1
ATOM 873 O O . ALA A 1 108 ? 15.060 -0.331 4.050 1.00 96.25 108 ALA A O 1
ATOM 874 N N . THR A 1 109 ? 13.103 -1.426 3.981 1.00 95.06 109 THR A N 1
ATOM 875 C CA . THR A 1 109 ? 12.864 -1.143 2.554 1.00 95.06 109 THR A CA 1
ATOM 876 C C . THR A 1 109 ? 12.602 0.334 2.260 1.00 95.06 109 THR A C 1
ATOM 878 O O . THR A 1 109 ? 13.164 0.879 1.309 1.00 95.06 109 THR A O 1
ATOM 881 N N . VAL A 1 110 ? 11.827 1.028 3.098 1.00 96.44 110 VAL A N 1
ATOM 882 C CA . VAL A 1 110 ? 11.591 2.477 2.967 1.00 96.44 110 VAL A CA 1
ATOM 883 C C . VAL A 1 110 ? 12.897 3.257 3.130 1.00 96.44 110 VAL A C 1
ATOM 885 O O . VAL A 1 110 ? 13.112 4.238 2.418 1.00 96.44 110 VAL A O 1
ATOM 888 N N . SER A 1 111 ? 13.811 2.798 3.992 1.00 96.44 111 SER A N 1
ATOM 889 C CA . SER A 1 111 ? 15.125 3.433 4.157 1.00 96.44 111 SER A CA 1
ATOM 890 C C . SER A 1 111 ? 15.992 3.403 2.892 1.00 96.44 111 SER A C 1
ATOM 892 O O . SER A 1 111 ? 16.904 4.215 2.786 1.00 96.44 111 SER A O 1
ATOM 894 N N . ILE A 1 112 ? 15.699 2.523 1.923 1.00 95.81 112 ILE A N 1
ATOM 895 C CA . ILE A 1 112 ? 16.439 2.401 0.654 1.00 95.81 112 ILE A CA 1
ATOM 896 C C . ILE A 1 112 ? 16.081 3.539 -0.313 1.00 95.81 112 ILE A C 1
ATOM 898 O O . ILE A 1 112 ? 16.908 3.916 -1.136 1.00 95.81 112 ILE A O 1
ATOM 902 N N . ILE A 1 113 ? 14.873 4.116 -0.226 1.00 95.06 113 ILE A N 1
ATOM 903 C CA . ILE A 1 113 ? 14.350 5.086 -1.211 1.00 95.06 113 ILE A CA 1
ATOM 904 C C . ILE A 1 113 ? 15.335 6.234 -1.515 1.00 95.06 113 ILE A C 1
ATOM 906 O O . ILE A 1 113 ? 15.560 6.496 -2.698 1.00 95.06 113 ILE A O 1
ATOM 910 N N . PRO A 1 114 ? 15.962 6.900 -0.522 1.00 92.69 114 PRO A N 1
ATOM 911 C CA . PRO A 1 114 ? 16.904 7.989 -0.791 1.00 92.69 114 PRO A CA 1
ATOM 912 C C . PRO A 1 114 ? 18.227 7.531 -1.417 1.00 92.69 114 PRO A C 1
ATOM 914 O O . PRO A 1 114 ? 18.900 8.333 -2.055 1.00 92.69 114 PRO A O 1
ATOM 917 N N . PHE A 1 115 ? 18.606 6.265 -1.226 1.00 93.75 115 PHE A N 1
ATOM 918 C CA . PHE A 1 115 ? 19.892 5.703 -1.652 1.00 93.75 115 PHE A CA 1
ATOM 919 C C . PHE A 1 115 ? 19.786 4.864 -2.930 1.00 93.75 115 PHE A C 1
ATOM 921 O O . PHE A 1 115 ? 20.794 4.364 -3.423 1.00 93.75 115 PHE A O 1
ATOM 928 N N . MET A 1 116 ? 18.580 4.691 -3.477 1.00 94.31 116 MET A N 1
ATOM 929 C CA . MET A 1 116 ? 18.374 3.915 -4.693 1.00 94.31 116 MET A CA 1
ATOM 930 C C . MET A 1 116 ? 18.986 4.649 -5.902 1.00 94.31 116 MET A C 1
ATOM 932 O O . MET A 1 116 ? 18.523 5.746 -6.241 1.00 94.31 116 MET A O 1
ATOM 936 N N . PRO A 1 117 ? 19.987 4.066 -6.590 1.00 91.25 117 PRO A N 1
ATOM 937 C CA . PRO A 1 117 ? 20.593 4.688 -7.761 1.00 91.25 117 PRO A CA 1
ATOM 938 C C . PRO A 1 117 ? 19.571 4.808 -8.890 1.00 91.25 117 PRO A C 1
ATOM 940 O O . PRO A 1 117 ? 18.758 3.906 -9.098 1.00 91.25 117 PRO A O 1
ATOM 943 N N . ASN A 1 118 ? 19.618 5.922 -9.625 1.00 90.06 118 ASN A N 1
ATOM 944 C CA . ASN A 1 118 ? 18.689 6.223 -10.720 1.00 90.06 118 ASN A CA 1
ATOM 945 C C . ASN A 1 118 ? 17.211 6.103 -10.301 1.00 90.06 118 ASN A C 1
ATOM 947 O O . ASN A 1 118 ? 16.355 5.732 -11.098 1.00 90.06 118 ASN A O 1
ATOM 951 N N . GLY A 1 119 ? 16.909 6.369 -9.027 1.00 89.00 119 GLY A N 1
ATOM 952 C CA . GLY A 1 119 ? 15.550 6.306 -8.496 1.00 89.00 119 GLY A CA 1
ATOM 953 C C . GLY A 1 119 ? 14.664 7.487 -8.902 1.00 89.00 119 GLY A C 1
ATOM 954 O O . GLY A 1 119 ? 13.436 7.397 -8.838 1.00 89.00 119 GLY A O 1
ATOM 955 N N . TRP A 1 120 ? 15.288 8.578 -9.345 1.00 92.06 120 TRP A N 1
ATOM 956 C CA . TRP A 1 120 ? 14.647 9.817 -9.766 1.00 92.06 120 TRP A CA 1
ATOM 957 C C . TRP A 1 120 ? 15.097 10.146 -11.187 1.00 92.06 120 TRP A C 1
ATOM 959 O O . TRP A 1 120 ? 16.291 10.113 -11.475 1.00 92.06 120 TRP A O 1
ATOM 969 N N . ASP A 1 121 ? 14.149 10.421 -12.074 1.00 89.81 121 ASP A N 1
ATOM 970 C CA . ASP A 1 121 ? 14.420 10.647 -13.491 1.00 89.81 121 ASP A CA 1
ATOM 971 C C . ASP A 1 121 ? 15.007 12.047 -13.714 1.00 89.81 121 ASP A C 1
ATOM 973 O O . ASP A 1 121 ? 14.339 13.057 -13.494 1.00 89.81 121 ASP A O 1
ATOM 977 N N . GLU A 1 122 ? 16.268 12.114 -14.146 1.00 88.62 122 GLU A N 1
ATOM 978 C CA . GLU A 1 122 ? 16.982 13.382 -14.358 1.00 88.62 122 GLU A CA 1
ATOM 979 C C . GLU A 1 122 ? 16.354 14.222 -15.478 1.00 88.62 122 GLU A C 1
ATOM 981 O O . GLU A 1 122 ? 16.276 15.447 -15.372 1.00 88.62 122 GLU A O 1
ATOM 986 N N . VAL A 1 123 ? 15.838 13.571 -16.526 1.00 86.44 123 VAL A N 1
ATOM 987 C CA . VAL A 1 123 ? 15.218 14.240 -17.682 1.00 86.44 123 VAL A CA 1
ATOM 988 C C . VAL A 1 123 ? 13.901 14.917 -17.287 1.00 86.44 123 VAL A C 1
ATOM 990 O O . VAL A 1 123 ? 13.552 15.970 -17.820 1.00 86.44 123 VAL A O 1
ATOM 993 N N . ALA A 1 124 ? 13.182 14.342 -16.326 1.00 82.69 124 ALA A N 1
ATOM 994 C CA . ALA A 1 124 ? 11.971 14.892 -15.729 1.00 82.69 124 ALA A CA 1
ATOM 995 C C . ALA A 1 124 ? 12.226 15.941 -14.628 1.00 82.69 124 ALA A C 1
ATOM 997 O O . ALA A 1 124 ? 11.266 16.455 -14.057 1.00 82.69 124 ALA A O 1
ATOM 998 N N . GLY A 1 125 ? 13.486 16.285 -14.337 1.00 81.38 125 GLY A N 1
ATOM 999 C CA . GLY A 1 125 ? 13.846 17.269 -13.310 1.00 81.38 125 GLY A CA 1
ATOM 1000 C C . GLY A 1 125 ? 14.179 16.674 -11.938 1.00 81.38 125 GLY A C 1
ATOM 1001 O O . GLY A 1 125 ? 14.253 17.414 -10.958 1.00 81.38 125 GLY A O 1
ATOM 1002 N N . GLY A 1 126 ? 14.405 15.362 -11.849 1.00 86.81 126 GLY A N 1
ATOM 1003 C CA . GLY A 1 126 ? 14.783 14.675 -10.617 1.00 86.81 126 GLY A CA 1
ATOM 1004 C C . GLY A 1 126 ? 13.603 14.463 -9.668 1.00 86.81 126 GLY A C 1
ATOM 1005 O O . GLY A 1 126 ? 12.488 14.156 -10.085 1.00 86.81 126 GLY A O 1
ATOM 1006 N N . PHE A 1 127 ? 13.839 14.574 -8.359 1.00 87.69 127 PHE A N 1
ATOM 1007 C CA . PHE A 1 127 ? 12.787 14.399 -7.354 1.00 87.69 127 PHE A CA 1
ATOM 1008 C C . PHE A 1 127 ? 11.631 15.400 -7.581 1.00 87.69 127 PHE A C 1
ATOM 1010 O O . PHE A 1 127 ? 11.908 16.598 -7.663 1.00 87.69 127 PHE A O 1
ATOM 1017 N N . PRO A 1 128 ? 10.345 14.975 -7.629 1.00 89.19 128 PRO A N 1
ATOM 1018 C CA . PRO A 1 128 ? 9.789 13.672 -7.232 1.00 89.19 128 PRO A CA 1
ATOM 1019 C C . PRO A 1 128 ? 9.433 12.719 -8.399 1.00 89.19 128 PRO A C 1
ATOM 1021 O O . PRO A 1 128 ? 8.601 11.821 -8.231 1.00 89.19 128 PRO A O 1
ATOM 1024 N N . ALA A 1 129 ? 10.021 12.882 -9.588 1.00 90.62 129 ALA A N 1
ATOM 1025 C CA . ALA A 1 129 ? 9.777 12.017 -10.746 1.00 90.62 129 ALA A CA 1
ATOM 1026 C C . ALA A 1 129 ? 10.419 10.631 -10.549 1.00 90.62 129 ALA A C 1
ATOM 1028 O O . ALA A 1 129 ? 11.558 10.390 -10.932 1.00 90.62 129 ALA A O 1
ATOM 1029 N N . MET A 1 130 ? 9.700 9.706 -9.911 1.00 94.06 130 MET A N 1
ATOM 1030 C CA . MET A 1 130 ? 10.207 8.358 -9.625 1.00 94.06 130 MET A CA 1
ATOM 1031 C C . MET A 1 130 ? 10.414 7.539 -10.898 1.00 94.06 130 MET A C 1
ATOM 1033 O O . MET A 1 130 ? 9.521 7.492 -11.749 1.00 94.06 130 MET A O 1
ATOM 1037 N N . THR A 1 131 ? 11.513 6.797 -10.966 1.00 91.81 131 THR A N 1
ATOM 1038 C CA . THR A 1 131 ? 11.796 5.819 -12.023 1.00 91.81 131 THR A CA 1
ATOM 1039 C C . THR A 1 131 ? 12.486 4.573 -11.451 1.00 91.81 131 THR A C 1
ATOM 1041 O O . THR A 1 131 ? 12.748 4.481 -10.247 1.00 91.81 131 THR A O 1
ATOM 1044 N N . GLY A 1 132 ? 12.699 3.562 -12.294 1.00 90.06 132 GLY A N 1
ATOM 1045 C CA . GLY A 1 132 ? 13.328 2.299 -11.907 1.00 90.06 132 GLY A CA 1
ATOM 1046 C C . GLY A 1 132 ? 12.608 1.600 -10.747 1.00 90.06 132 GLY A C 1
ATOM 1047 O O . GLY A 1 132 ? 11.417 1.304 -10.824 1.00 90.06 132 GLY A O 1
ATOM 1048 N N . ASN A 1 133 ? 13.340 1.348 -9.658 1.00 91.88 133 ASN A N 1
ATOM 1049 C CA . ASN A 1 133 ? 12.874 0.569 -8.504 1.00 91.88 133 ASN A CA 1
ATOM 1050 C C . ASN A 1 133 ? 12.147 1.393 -7.425 1.00 91.88 133 ASN A C 1
ATOM 1052 O O . ASN A 1 133 ? 11.495 0.822 -6.546 1.00 91.88 133 ASN A O 1
ATOM 1056 N N . VAL A 1 134 ? 12.226 2.728 -7.468 1.00 93.69 134 VAL A N 1
ATOM 1057 C CA . VAL A 1 134 ? 11.599 3.594 -6.451 1.00 93.69 134 VAL A CA 1
ATOM 1058 C C . VAL A 1 134 ? 10.072 3.465 -6.409 1.00 93.69 134 VAL A C 1
ATOM 1060 O O . VAL A 1 134 ? 9.545 3.354 -5.302 1.00 93.69 134 VAL A O 1
ATOM 1063 N N . PRO A 1 135 ? 9.325 3.383 -7.531 1.00 93.12 135 PRO A N 1
ATOM 1064 C CA . PRO A 1 135 ? 7.875 3.172 -7.487 1.00 93.12 135 PRO A CA 1
ATOM 1065 C C . PRO A 1 135 ? 7.463 1.921 -6.697 1.00 93.12 135 PRO A C 1
ATOM 1067 O O . PRO A 1 135 ? 6.469 1.935 -5.972 1.00 93.12 135 PRO A O 1
ATOM 1070 N N . PHE A 1 136 ? 8.240 0.840 -6.798 1.00 93.25 136 PHE A N 1
ATOM 1071 C CA . PHE A 1 136 ? 7.998 -0.387 -6.042 1.00 93.25 136 PHE A CA 1
ATOM 1072 C C . PHE A 1 136 ? 8.223 -0.200 -4.532 1.00 93.25 136 PHE A C 1
ATOM 1074 O O . PHE A 1 136 ? 7.435 -0.722 -3.738 1.00 93.25 136 PHE A O 1
ATOM 1081 N N . LEU A 1 137 ? 9.252 0.559 -4.137 1.00 94.56 137 LEU A N 1
ATOM 1082 C CA . LEU A 1 137 ? 9.541 0.897 -2.736 1.00 94.56 137 LEU A CA 1
ATOM 1083 C C . LEU A 1 137 ? 8.560 1.915 -2.155 1.00 94.56 137 LEU A C 1
ATOM 1085 O O . LEU A 1 137 ? 8.231 1.852 -0.978 1.00 94.56 137 LEU A O 1
ATOM 1089 N N . MET A 1 138 ? 8.035 2.833 -2.962 1.00 95.62 138 MET A N 1
ATOM 1090 C CA . MET A 1 138 ? 7.091 3.843 -2.477 1.00 95.62 138 MET A CA 1
ATOM 1091 C C . MET A 1 138 ? 5.776 3.243 -1.985 1.00 95.62 138 MET A C 1
ATOM 1093 O O . MET A 1 138 ? 5.153 3.796 -1.079 1.00 95.62 138 MET A O 1
ATOM 1097 N N . LYS A 1 139 ? 5.374 2.075 -2.502 1.00 96.50 139 LYS A N 1
ATOM 1098 C CA . LYS A 1 139 ? 4.247 1.322 -1.931 1.00 96.50 139 LYS A CA 1
ATOM 1099 C C . LYS A 1 139 ? 4.543 0.829 -0.513 1.00 96.50 139 LYS A C 1
ATOM 1101 O O . LYS A 1 139 ? 3.619 0.766 0.297 1.00 96.50 139 LYS A O 1
ATOM 1106 N N . ASP A 1 140 ? 5.807 0.579 -0.168 1.00 96.94 140 ASP A N 1
ATOM 1107 C CA . ASP A 1 140 ? 6.194 0.122 1.172 1.00 96.94 140 ASP A CA 1
ATOM 1108 C C . ASP A 1 140 ? 5.958 1.175 2.251 1.00 96.94 140 ASP A C 1
ATOM 1110 O O . ASP A 1 140 ? 5.791 0.820 3.413 1.00 96.94 140 ASP A O 1
ATOM 1114 N N . VAL A 1 141 ? 5.818 2.452 1.886 1.00 97.94 141 VAL A N 1
ATOM 1115 C CA . VAL A 1 141 ? 5.377 3.503 2.817 1.00 97.94 141 VAL A CA 1
ATOM 1116 C C . VAL A 1 141 ? 3.985 3.183 3.383 1.00 97.94 141 VAL A C 1
ATOM 1118 O O . VAL A 1 141 ? 3.728 3.384 4.573 1.00 97.94 141 VAL A O 1
ATOM 1121 N N . VAL A 1 142 ? 3.082 2.631 2.564 1.00 98.06 142 VAL A N 1
ATOM 1122 C CA . VAL A 1 142 ? 1.749 2.199 3.016 1.00 98.06 142 VAL A CA 1
ATOM 1123 C C . VAL A 1 142 ? 1.835 0.895 3.801 1.00 98.06 142 VAL A C 1
ATOM 1125 O O . VAL A 1 142 ? 1.163 0.767 4.823 1.00 98.06 142 VAL A O 1
ATOM 1128 N N . LEU A 1 143 ? 2.677 -0.053 3.380 1.00 98.25 143 LEU A N 1
ATOM 1129 C CA . LEU A 1 143 ? 2.849 -1.325 4.090 1.00 98.25 143 LEU A CA 1
ATOM 1130 C C . LEU A 1 143 ? 3.492 -1.111 5.471 1.00 98.25 143 LEU A C 1
ATOM 1132 O O . LEU A 1 143 ? 3.107 -1.766 6.442 1.00 98.25 143 LEU A O 1
ATOM 1136 N N . PHE A 1 144 ? 4.389 -0.135 5.606 1.00 98.19 144 PHE A N 1
ATOM 1137 C CA . PHE A 1 144 ? 4.927 0.305 6.890 1.00 98.19 144 PHE A CA 1
ATOM 1138 C C . PHE A 1 144 ? 3.831 0.899 7.783 1.00 98.19 144 PHE A C 1
ATOM 1140 O O . PHE A 1 144 ? 3.675 0.486 8.933 1.00 98.19 144 PHE A O 1
ATOM 1147 N N . ALA A 1 145 ? 3.002 1.800 7.245 1.00 97.75 145 ALA A N 1
ATOM 1148 C CA . ALA A 1 145 ? 1.855 2.358 7.964 1.00 97.75 145 ALA A CA 1
ATOM 1149 C C . ALA A 1 145 ? 0.848 1.271 8.402 1.00 97.75 145 ALA A C 1
ATOM 1151 O O . ALA A 1 145 ? 0.347 1.301 9.528 1.00 97.75 145 ALA A O 1
ATOM 1152 N N . ALA A 1 146 ? 0.590 0.279 7.545 1.00 98.00 146 ALA A N 1
ATOM 1153 C CA . ALA A 1 146 ? -0.251 -0.879 7.848 1.00 98.00 146 ALA A CA 1
ATOM 1154 C C . ALA A 1 146 ? 0.359 -1.770 8.941 1.00 98.00 146 ALA A C 1
ATOM 1156 O O . ALA A 1 146 ? -0.352 -2.214 9.843 1.00 98.00 146 ALA A O 1
ATOM 1157 N N . SER A 1 147 ? 1.677 -1.976 8.914 1.00 97.50 147 SER A N 1
ATOM 1158 C CA . SER A 1 147 ? 2.413 -2.714 9.949 1.00 97.50 147 SER A CA 1
ATOM 1159 C C . SER A 1 147 ? 2.307 -2.024 11.304 1.00 97.50 147 SER A C 1
ATOM 1161 O O . SER A 1 147 ? 1.997 -2.663 12.311 1.00 97.50 147 SER A O 1
ATOM 1163 N N . PHE A 1 148 ? 2.475 -0.701 11.319 1.00 96.12 148 PHE A N 1
ATOM 1164 C CA . PHE A 1 148 ? 2.310 0.109 12.517 1.00 96.12 148 PHE A CA 1
ATOM 1165 C C . PHE A 1 148 ? 0.875 0.043 13.064 1.00 96.12 148 PHE A C 1
ATOM 1167 O O . PHE A 1 148 ? 0.683 -0.123 14.271 1.00 96.12 148 PHE A O 1
ATOM 1174 N N . TYR A 1 149 ? -0.137 0.098 12.191 1.00 96.19 149 TYR A N 1
ATOM 1175 C CA . TYR A 1 149 ? -1.536 -0.111 12.578 1.00 96.19 149 TYR A CA 1
ATOM 1176 C C . TYR A 1 149 ? -1.751 -1.481 13.240 1.00 96.19 149 TYR A C 1
ATOM 1178 O O . TYR A 1 149 ? -2.347 -1.547 14.317 1.00 96.19 149 TYR A O 1
ATOM 1186 N N . LEU A 1 150 ? -1.237 -2.566 12.647 1.00 95.94 150 LEU A N 1
ATOM 1187 C CA . LEU A 1 150 ? -1.362 -3.912 13.217 1.00 95.94 150 LEU A CA 1
ATOM 1188 C C . LEU A 1 150 ? -0.672 -4.016 14.578 1.00 95.94 150 LEU A C 1
ATOM 1190 O O . LEU A 1 150 ? -1.272 -4.530 15.522 1.00 95.94 150 LEU A O 1
ATOM 1194 N N . LEU A 1 151 ? 0.537 -3.461 14.703 1.00 95.00 151 LEU A N 1
ATOM 1195 C CA . LEU A 1 151 ? 1.283 -3.434 15.959 1.00 95.00 151 LEU A CA 1
ATOM 1196 C C . LEU A 1 151 ? 0.489 -2.724 17.056 1.00 95.00 151 LEU A C 1
ATOM 1198 O O . LEU A 1 151 ? 0.309 -3.272 18.145 1.00 95.00 151 LEU A O 1
ATOM 1202 N N . LYS A 1 152 ? -0.025 -1.525 16.762 1.00 92.88 152 LYS A N 1
ATOM 1203 C CA . LYS A 1 152 ? -0.864 -0.776 17.698 1.00 92.88 152 LYS A CA 1
ATOM 1204 C C . LYS A 1 152 ? -2.080 -1.604 18.117 1.00 92.88 152 LYS A C 1
ATOM 1206 O O . LYS A 1 152 ? -2.340 -1.740 19.313 1.00 92.88 152 LYS A O 1
ATOM 1211 N N . GLN A 1 153 ? -2.800 -2.178 17.155 1.00 91.56 153 GLN A N 1
ATOM 1212 C CA . GLN A 1 153 ? -4.030 -2.920 17.425 1.00 91.56 153 GLN A CA 1
ATOM 1213 C C . GLN A 1 153 ? -3.774 -4.182 18.257 1.00 91.56 153 GLN A C 1
ATOM 1215 O O . GLN A 1 153 ? -4.549 -4.496 19.163 1.00 91.56 153 GLN A O 1
ATOM 1220 N N . ASP A 1 154 ? -2.678 -4.890 18.002 1.00 91.44 154 ASP A N 1
ATOM 1221 C CA . ASP A 1 154 ? -2.314 -6.085 18.759 1.00 91.44 154 ASP A CA 1
ATOM 1222 C C . ASP A 1 154 ? -1.873 -5.771 20.186 1.00 91.44 154 ASP A C 1
ATOM 1224 O O . ASP A 1 154 ? -2.271 -6.481 21.113 1.00 91.44 154 ASP A O 1
ATOM 1228 N N . VAL A 1 155 ? -1.127 -4.681 20.386 1.00 90.44 155 VAL A N 1
ATOM 1229 C CA . VAL A 1 155 ? -0.753 -4.207 21.725 1.00 90.44 155 VAL A CA 1
ATOM 1230 C C . VAL A 1 155 ? -1.997 -3.819 22.520 1.00 90.44 155 VAL A C 1
ATOM 1232 O O . VAL A 1 155 ? -2.182 -4.313 23.633 1.00 90.44 155 VAL A O 1
ATOM 1235 N N . VAL A 1 156 ? -2.894 -3.018 21.935 1.00 88.69 156 VAL A N 1
ATOM 1236 C CA . VAL A 1 156 ? -4.149 -2.601 22.585 1.00 88.69 156 VAL A CA 1
ATOM 1237 C C . VAL A 1 156 ? -5.011 -3.813 22.950 1.00 88.69 156 VAL A C 1
ATOM 1239 O O . VAL A 1 156 ? -5.515 -3.905 24.067 1.00 88.69 156 VAL A O 1
ATOM 1242 N N . ARG A 1 157 ? -5.126 -4.806 22.062 1.00 85.44 157 ARG A N 1
ATOM 1243 C CA . ARG A 1 157 ? -5.882 -6.042 22.331 1.00 85.44 157 ARG A CA 1
ATOM 1244 C C . ARG A 1 157 ? -5.237 -6.943 23.382 1.00 85.44 157 ARG A C 1
ATOM 1246 O O . ARG A 1 157 ? -5.942 -7.752 24.000 1.00 85.44 157 ARG A O 1
ATOM 1253 N N . ALA A 1 158 ? -3.916 -6.880 23.538 1.00 86.19 158 ALA A N 1
ATOM 1254 C CA . ALA A 1 158 ? -3.159 -7.693 24.484 1.00 86.19 158 ALA A CA 1
ATOM 1255 C C . ALA A 1 158 ? -3.182 -7.139 25.914 1.00 86.19 158 ALA A C 1
ATOM 1257 O O . ALA A 1 158 ? -3.049 -7.933 26.846 1.00 86.19 158 ALA A O 1
ATOM 1258 N N . LEU A 1 159 ? -3.398 -5.830 26.093 1.00 82.19 159 LEU A N 1
ATOM 1259 C CA . LEU A 1 159 ? -3.418 -5.178 27.407 1.00 82.19 159 LEU A CA 1
ATOM 1260 C C . LEU A 1 159 ? -4.457 -5.788 28.374 1.00 82.19 159 LEU A C 1
ATOM 1262 O O . LEU A 1 159 ? -4.028 -6.268 29.424 1.00 82.19 159 LEU A O 1
ATOM 1266 N N . PRO A 1 160 ? -5.756 -5.927 28.025 1.00 75.25 160 PRO A N 1
ATOM 1267 C CA . PRO A 1 160 ? -6.741 -6.517 28.941 1.00 75.25 160 PRO A CA 1
ATOM 1268 C C . PRO A 1 160 ? -6.448 -7.987 29.281 1.00 75.25 160 PRO A C 1
ATOM 1270 O O . PRO A 1 160 ? -6.696 -8.454 30.388 1.00 75.25 160 PRO A O 1
ATOM 1273 N N . SER A 1 161 ? -5.870 -8.744 28.340 1.00 64.44 161 SER A N 1
ATOM 1274 C CA . SER A 1 161 ? -5.479 -10.139 28.595 1.00 64.44 161 SER A CA 1
ATOM 1275 C C . SER A 1 161 ? -4.269 -10.271 29.516 1.00 64.44 161 SER A C 1
ATOM 1277 O O . SER A 1 161 ? -4.126 -11.303 30.164 1.00 64.44 161 SER A O 1
ATOM 1279 N N . ALA A 1 162 ? -3.406 -9.257 29.581 1.00 59.25 162 ALA A N 1
ATOM 1280 C CA . ALA A 1 162 ? -2.257 -9.234 30.480 1.00 59.25 162 ALA A CA 1
ATOM 1281 C C . ALA A 1 162 ? -2.626 -8.863 31.929 1.00 59.25 162 ALA A C 1
ATOM 1283 O O . ALA A 1 162 ? -1.786 -9.014 32.813 1.00 59.25 162 ALA A O 1
ATOM 1284 N N . GLU A 1 163 ? -3.843 -8.369 32.169 1.00 61.53 163 GLU A N 1
ATOM 1285 C CA . GLU A 1 163 ? -4.366 -8.068 33.508 1.00 61.53 163 GLU A CA 1
ATOM 1286 C C . GLU A 1 163 ? -5.074 -9.276 34.138 1.00 61.53 163 GLU A C 1
ATOM 1288 O O . GLU A 1 163 ? -4.947 -9.488 35.339 1.00 61.53 163 GLU A O 1
ATOM 1293 N N . GLY A 1 164 ? -5.752 -10.106 33.335 1.00 59.41 164 GLY A N 1
ATOM 1294 C CA . GLY A 1 164 ? -6.470 -11.294 33.819 1.00 59.41 164 GLY A CA 1
ATOM 1295 C C . GLY A 1 164 ? -5.613 -12.551 34.028 1.00 59.41 164 GLY A C 1
ATOM 1296 O O . GLY A 1 164 ? -5.967 -13.397 34.845 1.00 59.41 164 GLY A O 1
ATOM 1297 N N . SER A 1 165 ? -4.483 -12.705 33.323 1.00 56.91 165 SER A N 1
ATOM 1298 C CA . SER A 1 165 ? -3.547 -13.809 33.574 1.00 56.91 165 SER A CA 1
ATOM 1299 C C . SER A 1 165 ? -2.498 -13.354 34.586 1.00 56.91 165 SER A C 1
ATOM 1301 O O . SER A 1 165 ? -1.623 -12.567 34.229 1.00 56.91 165 SER A O 1
ATOM 1303 N N . GLY A 1 166 ? -2.543 -13.857 35.821 1.00 55.53 166 GLY A N 1
ATOM 1304 C CA . GLY A 1 166 ? -1.599 -13.537 36.908 1.00 55.53 166 GLY A CA 1
ATOM 1305 C C . GLY A 1 166 ? -0.111 -13.822 36.628 1.00 55.53 166 GLY A C 1
ATOM 1306 O O . GLY A 1 166 ? 0.715 -13.687 37.523 1.00 55.53 166 GLY A O 1
ATOM 1307 N N . THR A 1 167 ? 0.258 -14.191 35.398 1.00 53.97 167 THR A N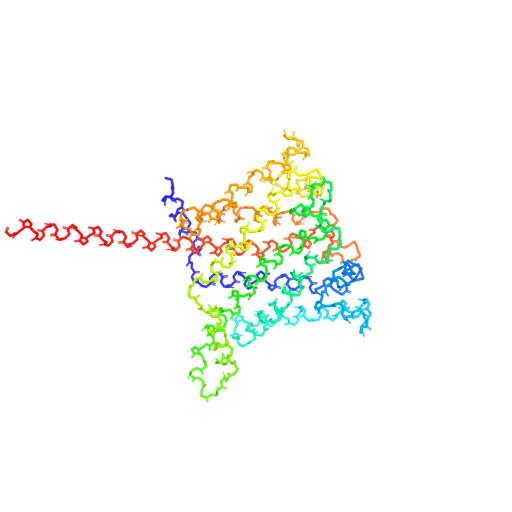 1
ATOM 1308 C CA . THR A 1 167 ? 1.637 -14.215 34.911 1.00 53.97 167 THR A CA 1
ATOM 1309 C C . THR A 1 167 ? 1.942 -12.933 34.143 1.00 53.97 167 THR A C 1
ATOM 1311 O O . THR A 1 167 ? 1.432 -12.654 33.055 1.00 53.97 167 THR A O 1
ATOM 1314 N N . THR A 1 168 ? 2.814 -12.149 34.747 1.00 55.09 168 THR A N 1
ATOM 1315 C CA . THR A 1 168 ? 3.262 -10.829 34.344 1.00 55.09 168 THR A CA 1
ATOM 1316 C C . THR A 1 168 ? 3.835 -10.809 32.925 1.00 55.09 168 THR A C 1
ATOM 1318 O O . THR A 1 168 ? 5.007 -11.104 32.703 1.00 55.09 168 THR A O 1
ATOM 1321 N N . ASN A 1 169 ? 3.050 -10.387 31.930 1.00 70.62 169 ASN A N 1
ATOM 1322 C CA . ASN A 1 169 ? 3.601 -10.029 30.618 1.00 70.62 169 ASN A CA 1
ATOM 1323 C C . ASN A 1 169 ? 4.303 -8.662 30.701 1.00 70.62 169 ASN A C 1
ATOM 1325 O O . ASN A 1 169 ? 3.845 -7.678 30.115 1.00 70.62 169 ASN A O 1
ATOM 1329 N N . HIS A 1 170 ? 5.417 -8.599 31.440 1.00 77.19 170 HIS A N 1
ATOM 1330 C CA . HIS A 1 170 ? 6.243 -7.398 31.593 1.00 77.19 170 HIS A CA 1
ATOM 1331 C C . HIS A 1 170 ? 6.629 -6.796 30.240 1.00 77.19 170 HIS A C 1
ATOM 1333 O O . HIS A 1 170 ? 6.572 -5.582 30.087 1.00 77.19 170 HIS A O 1
ATOM 1339 N N . LEU A 1 171 ? 6.926 -7.636 29.243 1.00 79.62 171 LEU A N 1
ATOM 1340 C CA . LEU A 1 171 ? 7.285 -7.198 27.893 1.00 79.62 171 LEU A CA 1
ATOM 1341 C C . LEU A 1 171 ? 6.157 -6.432 27.192 1.00 79.62 171 LEU A C 1
ATOM 1343 O O . LEU A 1 171 ? 6.413 -5.401 26.584 1.00 79.62 171 LEU A O 1
ATOM 1347 N N . ILE A 1 172 ? 4.906 -6.888 27.310 1.00 82.50 172 ILE A N 1
ATOM 1348 C CA . ILE A 1 172 ? 3.758 -6.217 26.676 1.00 82.50 172 ILE A CA 1
ATOM 1349 C C . ILE A 1 172 ? 3.495 -4.879 27.365 1.00 82.50 172 ILE A C 1
ATOM 1351 O O . ILE A 1 172 ? 3.280 -3.876 26.692 1.00 82.50 172 ILE A O 1
ATOM 1355 N N . LYS A 1 173 ? 3.570 -4.843 28.702 1.00 81.44 173 LYS A N 1
ATOM 1356 C CA . LYS A 1 173 ? 3.427 -3.598 29.472 1.00 81.44 173 LYS A CA 1
ATOM 1357 C C . LYS A 1 173 ? 4.561 -2.614 29.169 1.00 81.44 173 LYS A C 1
ATOM 1359 O O . LYS A 1 173 ? 4.306 -1.425 29.017 1.00 81.44 173 LYS A O 1
ATOM 1364 N N . TYR A 1 174 ? 5.794 -3.101 29.043 1.00 85.56 174 TYR A N 1
ATOM 1365 C CA . TYR A 1 174 ? 6.961 -2.295 28.686 1.00 85.56 174 TYR A CA 1
ATOM 1366 C C . TYR A 1 174 ? 6.842 -1.727 27.269 1.00 85.56 174 TYR A C 1
ATOM 1368 O O . TYR A 1 174 ? 6.980 -0.521 27.083 1.00 85.56 174 TYR A O 1
ATOM 1376 N N . LEU A 1 175 ? 6.485 -2.563 26.292 1.00 84.88 175 LEU A N 1
ATOM 1377 C CA . LEU A 1 175 ? 6.233 -2.138 24.917 1.00 84.88 175 LEU A CA 1
ATOM 1378 C C . LEU A 1 175 ? 5.098 -1.108 24.856 1.00 84.88 175 LEU A C 1
ATOM 1380 O O . LEU A 1 175 ? 5.255 -0.060 24.238 1.00 84.88 175 LEU A O 1
ATOM 1384 N N . ALA A 1 176 ? 3.981 -1.359 25.543 1.00 84.06 176 ALA A N 1
ATOM 1385 C CA . ALA A 1 176 ? 2.874 -0.412 25.629 1.00 84.06 176 ALA A CA 1
ATOM 1386 C C . ALA A 1 176 ? 3.298 0.912 26.281 1.00 84.06 176 ALA A C 1
ATOM 1388 O O . ALA A 1 176 ? 2.862 1.970 25.839 1.00 84.06 176 ALA A O 1
ATOM 1389 N N . ARG A 1 177 ? 4.185 0.878 27.282 1.00 85.69 177 ARG A N 1
ATOM 1390 C CA . ARG A 1 177 ? 4.739 2.082 27.912 1.00 85.69 177 ARG A CA 1
ATOM 1391 C C . ARG A 1 177 ? 5.659 2.857 26.970 1.00 85.69 177 ARG A C 1
ATOM 1393 O O . ARG A 1 177 ? 5.557 4.077 26.941 1.00 85.69 177 ARG A O 1
ATOM 1400 N N . ILE A 1 178 ? 6.508 2.183 26.191 1.00 87.31 178 ILE A N 1
ATOM 1401 C CA . ILE A 1 178 ? 7.335 2.831 25.158 1.00 87.31 178 ILE A CA 1
ATOM 1402 C C . ILE A 1 178 ? 6.438 3.481 24.106 1.00 87.31 178 ILE A C 1
ATOM 1404 O O . ILE A 1 178 ? 6.563 4.672 23.838 1.00 87.31 178 ILE A O 1
ATOM 1408 N N . LEU A 1 179 ? 5.501 2.717 23.539 1.00 84.88 179 LEU A N 1
ATOM 1409 C CA . LEU A 1 179 ? 4.590 3.218 22.510 1.00 84.88 179 LEU A CA 1
ATOM 1410 C C . LEU A 1 179 ? 3.713 4.356 23.051 1.00 84.88 179 LEU A C 1
ATOM 1412 O O . LEU A 1 179 ? 3.491 5.346 22.361 1.00 84.88 179 LEU A O 1
ATOM 1416 N N . GLY A 1 180 ? 3.250 4.251 24.296 1.00 83.44 180 GLY A N 1
ATOM 1417 C CA . GLY A 1 180 ? 2.516 5.309 24.986 1.00 83.44 180 GLY A CA 1
ATOM 1418 C C . GLY A 1 180 ? 3.366 6.560 25.215 1.00 83.44 180 GLY A C 1
ATOM 1419 O O . GLY A 1 180 ? 2.908 7.659 24.918 1.00 83.44 180 GLY A O 1
ATOM 1420 N N . GLY A 1 181 ? 4.614 6.400 25.665 1.00 82.25 181 GLY A N 1
ATOM 1421 C CA . GLY A 1 181 ? 5.560 7.499 25.883 1.00 82.25 181 GLY A CA 1
ATOM 1422 C C . GLY A 1 181 ? 5.944 8.235 24.598 1.00 82.25 181 GLY A C 1
ATOM 1423 O O . GLY A 1 181 ? 6.114 9.448 24.617 1.00 82.25 181 GLY A O 1
ATOM 1424 N N . LEU A 1 182 ? 5.994 7.524 23.470 1.00 84.50 182 LEU A N 1
ATOM 1425 C CA . LEU A 1 182 ? 6.196 8.104 22.138 1.00 84.50 182 LEU A CA 1
ATOM 1426 C C . LEU A 1 182 ? 4.916 8.725 21.542 1.00 84.50 182 LEU A C 1
ATOM 1428 O O . LEU A 1 182 ? 4.940 9.225 20.420 1.00 84.50 182 LEU A O 1
ATOM 1432 N N . GLY A 1 183 ? 3.776 8.658 22.240 1.00 83.44 183 GLY A N 1
ATOM 1433 C CA . GLY A 1 183 ? 2.481 9.119 21.726 1.00 83.44 183 GLY A CA 1
ATOM 1434 C C . GLY A 1 183 ? 1.897 8.240 20.611 1.00 83.44 183 GLY A C 1
ATOM 1435 O O . GLY A 1 183 ? 0.877 8.590 20.017 1.00 83.44 183 GLY A O 1
ATOM 1436 N N . LEU A 1 184 ? 2.495 7.075 20.346 1.00 82.56 184 LEU A N 1
ATOM 1437 C CA . LEU A 1 184 ? 2.112 6.155 19.271 1.00 82.56 184 LEU A CA 1
ATOM 1438 C C . LEU A 1 184 ? 0.782 5.432 19.544 1.00 82.56 184 LEU A C 1
ATOM 1440 O O . LEU A 1 184 ? 0.131 4.944 18.622 1.00 82.56 184 LEU A O 1
ATOM 1444 N N . LEU A 1 185 ? 0.340 5.396 20.803 1.00 83.25 185 LEU A N 1
ATOM 1445 C CA . LEU A 1 185 ? -0.969 4.856 21.187 1.00 83.25 185 LEU A CA 1
ATOM 1446 C C . LEU A 1 185 ? -2.097 5.899 21.175 1.00 83.25 185 LEU A C 1
ATOM 1448 O O . LEU A 1 185 ? -3.236 5.544 21.472 1.00 83.25 185 LEU A O 1
ATOM 1452 N N . ARG A 1 186 ? -1.825 7.156 20.795 1.00 86.50 186 ARG A N 1
ATOM 1453 C CA . ARG A 1 186 ? -2.843 8.217 20.743 1.00 86.50 186 ARG A CA 1
ATOM 1454 C C . ARG A 1 186 ? -4.013 7.817 19.843 1.00 86.50 186 ARG A C 1
ATOM 1456 O O . ARG A 1 186 ? -3.808 7.293 18.747 1.00 86.50 186 ARG A O 1
ATOM 1463 N N . GLU A 1 187 ? -5.236 8.067 20.302 1.00 82.44 187 GLU A N 1
ATOM 1464 C CA . GLU A 1 187 ? -6.453 7.790 19.534 1.00 82.44 187 GLU A CA 1
ATOM 1465 C C . GLU A 1 187 ? -6.434 8.497 18.174 1.00 82.44 187 GLU A C 1
ATOM 1467 O O . GLU A 1 187 ? -6.081 9.674 18.064 1.00 82.44 187 GLU A O 1
ATOM 1472 N N . GLY A 1 188 ? -6.788 7.758 17.121 1.00 85.00 188 GLY A N 1
ATOM 1473 C CA . GLY A 1 188 ? -6.864 8.271 15.758 1.00 85.00 188 GLY A CA 1
ATOM 1474 C C . GLY A 1 188 ? -5.520 8.445 15.046 1.00 85.00 188 GLY A C 1
ATOM 1475 O O . GLY A 1 188 ? -5.531 8.748 13.855 1.00 85.00 188 GLY A O 1
ATOM 1476 N N . LEU A 1 189 ? -4.369 8.244 15.697 1.00 90.50 189 LEU A N 1
ATOM 1477 C CA . LEU A 1 189 ? -3.054 8.337 15.046 1.00 90.50 189 LEU A CA 1
ATOM 1478 C C . LEU A 1 189 ? -2.951 7.409 13.827 1.00 90.50 189 LEU A C 1
ATOM 1480 O O . LEU A 1 189 ? -2.512 7.823 12.762 1.00 90.50 189 LEU A O 1
ATOM 1484 N N . GLU A 1 190 ? -3.412 6.174 13.965 1.00 92.06 190 GLU A N 1
ATOM 1485 C CA . GLU A 1 190 ? -3.434 5.146 12.932 1.00 92.06 190 GLU A CA 1
ATOM 1486 C C . GLU A 1 190 ? -4.194 5.589 11.682 1.00 92.06 190 GLU A C 1
ATOM 1488 O O . GLU A 1 190 ? -3.753 5.344 10.563 1.00 92.06 190 GLU A O 1
ATOM 1493 N N . TYR A 1 191 ? -5.303 6.305 11.865 1.00 94.00 191 TYR A N 1
ATOM 1494 C CA . TYR A 1 191 ? -6.066 6.878 10.769 1.00 94.00 191 TYR A CA 1
ATOM 1495 C C . TYR A 1 191 ? -5.265 7.966 10.054 1.00 94.00 191 TYR A C 1
ATOM 1497 O O . TYR A 1 191 ? -5.230 7.985 8.826 1.00 94.00 191 TYR A O 1
ATOM 1505 N N . HIS A 1 192 ? -4.582 8.835 10.805 1.00 95.56 192 HIS A N 1
ATOM 1506 C CA . HIS A 1 192 ? -3.772 9.897 10.216 1.00 95.56 192 HIS A CA 1
ATOM 1507 C C . HIS A 1 192 ? -2.552 9.341 9.478 1.00 95.56 192 HIS A C 1
ATOM 1509 O O . HIS A 1 192 ? -2.268 9.785 8.371 1.00 95.56 192 HIS A O 1
ATOM 1515 N N . VAL A 1 193 ? -1.870 8.347 10.052 1.00 96.44 193 VAL A N 1
ATOM 1516 C CA . VAL A 1 193 ? -0.690 7.698 9.463 1.00 96.44 193 VAL A CA 1
ATOM 1517 C C . VAL A 1 193 ? -1.063 6.946 8.184 1.00 96.44 193 VAL A C 1
ATOM 1519 O O . VAL A 1 193 ? -0.431 7.158 7.151 1.00 96.44 193 VAL A O 1
ATOM 1522 N N . LEU A 1 194 ? -2.125 6.131 8.215 1.00 97.56 194 LEU A N 1
ATOM 1523 C CA . LEU A 1 194 ? -2.613 5.414 7.031 1.00 97.56 194 LEU A CA 1
ATOM 1524 C C . LEU A 1 194 ? -3.130 6.364 5.949 1.00 97.56 194 LEU A C 1
ATOM 1526 O O . LEU A 1 194 ? -2.932 6.126 4.765 1.00 97.56 194 LEU A O 1
ATOM 1530 N N . ARG A 1 195 ? -3.780 7.466 6.325 1.00 97.88 195 ARG A N 1
ATOM 1531 C CA . ARG A 1 195 ? -4.204 8.473 5.351 1.00 97.88 195 ARG A CA 1
ATOM 1532 C C . ARG A 1 195 ? -3.032 9.214 4.736 1.00 97.88 195 ARG A C 1
ATOM 1534 O O . ARG A 1 195 ? -3.021 9.406 3.527 1.00 97.88 195 ARG A O 1
ATOM 1541 N N . ALA A 1 196 ? -2.073 9.642 5.552 1.00 97.88 196 ALA A N 1
ATOM 1542 C CA . ALA A 1 196 ? -0.900 10.364 5.083 1.00 97.88 196 ALA A CA 1
ATOM 1543 C C . ALA A 1 196 ? -0.105 9.511 4.093 1.00 97.88 196 ALA A C 1
ATOM 1545 O O . ALA A 1 196 ? 0.255 10.010 3.031 1.00 97.88 196 ALA A O 1
ATOM 1546 N N . SER A 1 197 ? 0.090 8.219 4.386 1.00 97.62 197 SER A N 1
ATOM 1547 C CA . SER A 1 197 ? 0.749 7.311 3.446 1.00 97.62 197 SER A CA 1
ATOM 1548 C C . SER A 1 197 ? -0.030 7.196 2.134 1.00 97.62 197 SER A C 1
ATOM 1550 O O . SER A 1 197 ? 0.571 7.332 1.073 1.00 97.62 197 SER A O 1
ATOM 1552 N N . MET A 1 198 ? -1.361 7.069 2.177 1.00 97.75 198 MET A N 1
ATOM 1553 C CA . MET A 1 198 ? -2.191 7.063 0.965 1.00 97.75 198 MET A CA 1
ATOM 1554 C C . MET A 1 198 ? -2.094 8.368 0.162 1.00 97.75 198 MET A C 1
ATOM 1556 O O . MET A 1 198 ? -1.965 8.326 -1.059 1.00 97.75 198 MET A O 1
ATOM 1560 N N . VAL A 1 199 ? -2.111 9.532 0.815 1.00 98.12 199 VAL A N 1
ATOM 1561 C CA . VAL A 1 199 ? -1.929 10.826 0.133 1.00 98.12 199 VAL A CA 1
ATOM 1562 C C . VAL A 1 199 ? -0.565 10.885 -0.554 1.00 98.12 199 VAL A C 1
ATOM 1564 O O . VAL A 1 199 ? -0.487 11.275 -1.716 1.00 98.12 199 VAL A O 1
ATOM 1567 N N . ILE A 1 200 ? 0.497 10.446 0.129 1.00 97.06 200 ILE A N 1
ATOM 1568 C CA . ILE A 1 200 ? 1.851 10.413 -0.432 1.00 97.06 200 ILE A CA 1
ATOM 1569 C C . ILE A 1 200 ? 1.884 9.546 -1.691 1.00 97.06 200 ILE A C 1
ATOM 1571 O O . ILE A 1 200 ? 2.371 10.010 -2.720 1.00 97.06 200 ILE A O 1
ATOM 1575 N N . ILE A 1 201 ? 1.333 8.326 -1.668 1.00 95.75 201 ILE A N 1
ATOM 1576 C CA . ILE A 1 201 ? 1.405 7.479 -2.867 1.00 95.75 201 ILE A CA 1
ATOM 1577 C C . ILE A 1 201 ? 0.630 8.090 -4.033 1.00 95.75 201 ILE A C 1
ATOM 1579 O O . ILE A 1 201 ? 1.140 8.100 -5.148 1.00 95.75 201 ILE A O 1
ATOM 1583 N N . PHE A 1 202 ? -0.566 8.639 -3.798 1.00 96.81 202 PHE A N 1
ATOM 1584 C CA . PHE A 1 202 ? -1.360 9.222 -4.877 1.00 96.81 202 PHE A CA 1
ATOM 1585 C C . PHE A 1 202 ? -0.693 10.477 -5.442 1.00 96.81 202 PHE A C 1
ATOM 1587 O O . PHE A 1 202 ? -0.727 10.678 -6.652 1.00 96.81 202 PHE A O 1
ATOM 1594 N N . ALA A 1 203 ? -0.033 11.282 -4.606 1.00 96.31 203 ALA A N 1
ATOM 1595 C CA . ALA A 1 203 ? 0.730 12.438 -5.064 1.00 96.31 203 ALA A CA 1
ATOM 1596 C C . ALA A 1 203 ? 1.906 12.019 -5.960 1.00 96.31 203 ALA A C 1
ATOM 1598 O O . ALA A 1 203 ? 2.060 12.538 -7.064 1.00 96.31 203 ALA A O 1
ATOM 1599 N N . PHE A 1 204 ? 2.708 11.047 -5.520 1.00 95.00 204 PHE A N 1
ATOM 1600 C CA . PHE A 1 204 ? 3.885 10.600 -6.265 1.00 95.00 204 PHE A CA 1
ATOM 1601 C C . PHE A 1 204 ? 3.510 9.853 -7.552 1.00 95.00 204 PHE A C 1
ATOM 1603 O O . PHE A 1 204 ? 4.025 10.184 -8.618 1.00 95.00 204 PHE A O 1
ATOM 1610 N N . PHE A 1 205 ? 2.591 8.883 -7.495 1.00 93.44 205 PHE A N 1
ATOM 1611 C CA . PHE A 1 205 ? 2.130 8.168 -8.693 1.00 93.44 205 PHE A CA 1
ATOM 1612 C C . PHE A 1 205 ? 1.339 9.068 -9.643 1.00 93.44 205 PHE A C 1
ATOM 1614 O O . PHE A 1 205 ? 1.498 8.960 -10.858 1.00 93.44 205 PHE A O 1
ATOM 1621 N N . GLY A 1 206 ? 0.525 9.977 -9.108 1.00 93.25 206 GLY A N 1
ATOM 1622 C CA . GLY A 1 206 ? -0.203 10.953 -9.907 1.00 93.25 206 GLY A CA 1
ATOM 1623 C C . GLY A 1 206 ? 0.745 11.894 -10.644 1.00 93.25 206 GLY A C 1
ATOM 1624 O O . GLY A 1 206 ? 0.509 12.189 -11.813 1.00 93.25 206 GLY A O 1
ATOM 1625 N N . TYR A 1 207 ? 1.840 12.321 -10.002 1.00 93.25 207 TYR A N 1
ATOM 1626 C CA . TYR A 1 207 ? 2.876 13.166 -10.603 1.00 93.25 207 TYR A CA 1
ATOM 1627 C C . TYR A 1 207 ? 3.691 12.439 -11.681 1.00 93.25 207 TYR A C 1
ATOM 1629 O O . TYR A 1 207 ? 3.863 12.963 -12.785 1.00 93.25 207 TYR A O 1
ATOM 1637 N N . THR A 1 208 ? 4.163 11.217 -11.419 1.00 91.75 208 THR A N 1
ATOM 1638 C CA . THR A 1 208 ? 5.013 10.492 -12.380 1.00 91.75 208 THR A CA 1
ATOM 1639 C C . THR A 1 208 ? 4.308 10.234 -13.705 1.00 91.75 208 THR A C 1
ATOM 1641 O O . THR A 1 208 ? 4.929 10.381 -14.755 1.00 91.75 208 THR A O 1
ATOM 1644 N N . LYS A 1 209 ? 2.994 9.983 -13.688 1.00 92.31 209 LYS A N 1
ATOM 1645 C CA . LYS A 1 209 ? 2.168 9.720 -14.883 1.00 92.31 209 LYS A CA 1
ATOM 1646 C C . LYS A 1 209 ? 2.094 10.856 -15.905 1.00 92.31 209 LYS A C 1
ATOM 1648 O O . LYS A 1 209 ? 1.653 10.632 -17.033 1.00 92.31 209 LYS A O 1
ATOM 1653 N N . TRP A 1 210 ? 2.547 12.058 -15.557 1.00 91.06 210 TRP A N 1
ATOM 1654 C CA . TRP A 1 210 ? 2.640 13.176 -16.501 1.00 91.06 210 TRP A CA 1
ATOM 1655 C C . TRP A 1 210 ? 3.841 13.073 -17.452 1.00 91.06 210 TRP A C 1
ATOM 1657 O O . TRP A 1 210 ? 3.855 13.730 -18.502 1.00 91.06 210 TRP A O 1
ATOM 1667 N N . HIS A 1 211 ? 4.816 12.223 -17.124 1.00 90.75 211 HIS A N 1
ATOM 1668 C CA . HIS A 1 211 ? 6.085 12.094 -17.833 1.00 90.75 211 HIS A CA 1
ATOM 1669 C C . HIS A 1 211 ? 6.064 10.978 -18.886 1.00 90.75 211 HIS A C 1
ATOM 1671 O O . HIS A 1 211 ? 5.316 10.005 -18.794 1.00 90.75 211 HIS A O 1
ATOM 1677 N N . GLN A 1 212 ? 6.903 11.122 -19.919 1.00 87.75 212 GLN A N 1
ATOM 1678 C CA . GLN A 1 212 ? 6.921 10.194 -21.058 1.00 87.75 212 GLN A CA 1
ATOM 1679 C C . GLN A 1 212 ? 7.373 8.788 -20.677 1.00 87.75 212 GLN A C 1
ATOM 1681 O O . GLN A 1 212 ? 6.771 7.813 -21.120 1.00 87.75 212 GLN A O 1
ATOM 1686 N N . TYR A 1 213 ? 8.429 8.690 -19.869 1.00 88.75 213 TYR A N 1
ATOM 1687 C CA . TYR A 1 213 ? 8.984 7.407 -19.450 1.00 88.75 213 TYR A CA 1
ATOM 1688 C C . TYR A 1 213 ? 7.936 6.601 -18.663 1.00 88.75 213 TYR A C 1
ATOM 1690 O O . TYR A 1 213 ? 7.748 5.411 -18.903 1.00 88.75 213 TYR A O 1
ATOM 1698 N N . ALA A 1 214 ? 7.164 7.267 -17.796 1.00 86.75 214 ALA A N 1
ATOM 1699 C CA . ALA A 1 214 ? 6.113 6.627 -17.017 1.00 86.75 214 ALA A CA 1
ATOM 1700 C C . ALA A 1 214 ? 5.002 6.071 -17.918 1.00 86.75 214 ALA A C 1
ATOM 1702 O O . ALA A 1 214 ? 4.536 4.956 -17.697 1.00 86.75 214 ALA A O 1
ATOM 1703 N N . ALA A 1 215 ? 4.620 6.794 -18.978 1.00 88.94 215 ALA A N 1
ATOM 1704 C CA . ALA A 1 215 ? 3.630 6.313 -19.940 1.00 88.94 215 ALA A CA 1
ATOM 1705 C C . ALA A 1 215 ? 4.075 5.024 -20.659 1.00 88.94 215 ALA A C 1
ATOM 1707 O O . ALA A 1 215 ? 3.237 4.170 -20.941 1.00 88.94 215 ALA A O 1
ATOM 1708 N N . GLN A 1 216 ? 5.378 4.864 -20.920 1.00 90.25 216 GLN A N 1
ATOM 1709 C CA . GLN A 1 216 ? 5.938 3.647 -21.519 1.00 90.25 216 GLN A CA 1
ATOM 1710 C C . GLN A 1 216 ? 5.913 2.471 -20.539 1.00 90.25 216 GLN A C 1
ATOM 1712 O O . GLN A 1 216 ? 5.455 1.388 -20.896 1.00 90.25 216 GLN A O 1
ATOM 1717 N N . VAL A 1 217 ? 6.323 2.694 -19.286 1.00 88.06 217 VAL A N 1
ATOM 1718 C CA . VAL A 1 217 ? 6.280 1.668 -18.226 1.00 88.06 217 VAL A CA 1
ATOM 1719 C C . VAL A 1 217 ? 4.845 1.207 -17.950 1.00 88.06 217 VAL A C 1
ATOM 1721 O O . VAL A 1 217 ? 4.612 0.051 -17.608 1.00 88.06 217 VAL A O 1
ATOM 1724 N N . MET A 1 218 ? 3.863 2.090 -18.140 1.00 88.56 218 MET A N 1
ATOM 1725 C CA . MET A 1 218 ? 2.447 1.786 -17.940 1.00 88.56 218 MET A CA 1
ATOM 1726 C C . MET A 1 218 ? 1.800 0.955 -19.052 1.00 88.56 218 MET A C 1
ATOM 1728 O O . MET A 1 218 ? 0.695 0.447 -18.844 1.00 88.56 218 MET A O 1
ATOM 1732 N N . PHE A 1 219 ? 2.465 0.797 -20.200 1.00 90.94 219 PHE A N 1
ATOM 1733 C CA . PHE A 1 219 ? 1.917 0.095 -21.360 1.00 90.94 219 PHE A CA 1
ATOM 1734 C C . PHE A 1 219 ? 1.292 -1.269 -21.036 1.00 90.94 219 PHE A C 1
ATOM 1736 O O . PHE A 1 219 ? 0.101 -1.439 -21.315 1.00 90.94 219 PHE A O 1
ATOM 1743 N N . PRO A 1 220 ? 2.006 -2.220 -20.400 1.00 91.06 220 PRO A N 1
ATOM 1744 C CA . PRO A 1 220 ? 1.427 -3.527 -20.101 1.00 91.06 220 PRO A CA 1
ATOM 1745 C C . PRO A 1 220 ? 0.238 -3.444 -19.131 1.00 91.06 220 PRO A C 1
ATOM 1747 O O . PRO A 1 220 ? -0.711 -4.210 -19.260 1.00 91.06 220 PRO A O 1
ATOM 1750 N N . PHE A 1 221 ? 0.235 -2.482 -18.203 1.00 91.25 221 PHE A N 1
ATOM 1751 C CA . PHE A 1 221 ? -0.846 -2.332 -17.226 1.00 91.25 221 PHE A CA 1
ATOM 1752 C C . PHE A 1 221 ? -2.153 -1.860 -17.862 1.00 91.25 221 PHE A C 1
ATOM 1754 O O . PHE A 1 221 ? -3.220 -2.322 -17.472 1.00 91.25 221 PHE A O 1
ATOM 1761 N N . ILE A 1 222 ? -2.092 -0.936 -18.823 1.00 92.06 222 ILE A N 1
ATOM 1762 C CA . ILE A 1 222 ? -3.292 -0.405 -19.478 1.00 92.06 222 ILE A CA 1
ATOM 1763 C C . ILE A 1 222 ? -3.777 -1.372 -20.560 1.00 92.06 222 ILE A C 1
ATOM 1765 O O . ILE A 1 222 ? -4.956 -1.723 -20.566 1.00 92.06 222 ILE A O 1
ATOM 1769 N N . SER A 1 223 ? -2.881 -1.837 -21.437 1.00 91.62 223 SER A N 1
ATOM 1770 C CA . SER A 1 223 ? -3.240 -2.660 -22.601 1.00 91.62 223 SER A CA 1
ATOM 1771 C C . SER A 1 223 ? -3.875 -3.999 -22.227 1.00 91.62 223 SER A C 1
ATOM 1773 O O . SER A 1 223 ? -4.758 -4.470 -22.937 1.00 91.62 223 SER A O 1
ATOM 1775 N N . HIS A 1 224 ? -3.457 -4.597 -21.108 1.00 89.75 224 HIS A N 1
ATOM 1776 C CA . HIS A 1 224 ? -3.960 -5.896 -20.653 1.00 89.75 224 HIS A CA 1
ATOM 1777 C C . HIS A 1 224 ? -4.999 -5.793 -19.530 1.00 89.75 224 HIS A C 1
ATOM 1779 O O . HIS A 1 224 ? -5.448 -6.807 -19.000 1.00 89.75 224 HIS A O 1
ATOM 1785 N N . SER A 1 225 ? -5.409 -4.582 -19.144 1.00 91.94 225 SER A N 1
ATOM 1786 C CA . SER A 1 225 ? -6.441 -4.418 -18.123 1.00 91.94 225 SER A CA 1
ATOM 1787 C C . SER A 1 225 ? -7.836 -4.674 -18.702 1.00 91.94 225 SER A C 1
ATOM 1789 O O . SER A 1 225 ? -8.206 -4.022 -19.682 1.00 91.94 225 SER A O 1
ATOM 1791 N N . PRO A 1 226 ? -8.682 -5.484 -18.040 1.00 92.88 226 PRO A N 1
ATOM 1792 C CA . PRO A 1 226 ? -10.068 -5.686 -18.468 1.00 92.88 226 PRO A CA 1
ATOM 1793 C C . PRO A 1 226 ? -10.922 -4.406 -18.403 1.00 92.88 226 PRO A C 1
ATOM 1795 O O . PRO A 1 226 ? -11.960 -4.330 -19.053 1.00 92.88 226 PRO A O 1
ATOM 1798 N N . PHE A 1 227 ? -10.491 -3.387 -17.649 1.00 93.00 227 PHE A N 1
ATOM 1799 C CA . PHE A 1 227 ? -11.232 -2.133 -17.471 1.00 93.00 227 PHE A CA 1
ATOM 1800 C C . PHE A 1 227 ? -10.564 -0.916 -18.119 1.00 93.00 227 PHE A C 1
ATOM 1802 O O . PHE A 1 227 ? -11.247 0.079 -18.364 1.00 93.00 227 PHE A O 1
ATOM 1809 N N . LEU A 1 228 ? -9.252 -0.963 -18.382 1.00 93.38 228 LEU A N 1
ATOM 1810 C CA . LEU A 1 228 ? -8.481 0.188 -18.873 1.00 93.38 228 LEU A CA 1
ATOM 1811 C C . LEU A 1 228 ? -8.026 0.062 -20.336 1.00 93.38 228 LEU A C 1
ATOM 1813 O O . LEU A 1 228 ? -7.527 1.045 -20.880 1.00 93.38 228 LEU A O 1
ATOM 1817 N N . PHE A 1 229 ? -8.239 -1.085 -20.994 1.00 92.19 229 PHE A N 1
ATOM 1818 C CA . PHE A 1 229 ? -7.771 -1.350 -22.367 1.00 92.19 229 PHE A CA 1
ATOM 1819 C C . PHE A 1 229 ? -8.171 -0.277 -23.395 1.00 92.19 229 PHE A C 1
ATOM 1821 O O . PHE A 1 229 ? -7.450 -0.032 -24.360 1.00 92.19 229 PHE A O 1
ATOM 1828 N N . TRP A 1 230 ? -9.313 0.386 -23.192 1.00 94.12 230 TRP A N 1
ATOM 1829 C CA . TRP A 1 230 ? -9.866 1.394 -24.099 1.00 94.12 230 TRP A CA 1
ATOM 1830 C C . TRP A 1 230 ? -9.134 2.746 -24.051 1.00 94.12 230 TRP A C 1
ATOM 1832 O O . TRP A 1 230 ? -9.291 3.553 -24.970 1.00 94.12 230 TRP A O 1
ATOM 1842 N N . LEU A 1 231 ? -8.313 3.006 -23.026 1.00 92.81 231 LEU A N 1
ATOM 1843 C CA . LEU A 1 231 ? -7.635 4.297 -22.858 1.00 92.81 231 LEU A CA 1
ATOM 1844 C C . LEU A 1 231 ? -6.653 4.606 -23.989 1.00 92.81 231 LEU A C 1
ATOM 1846 O O . LEU A 1 231 ? -6.550 5.757 -24.412 1.00 92.81 231 LEU A O 1
ATOM 1850 N N . TYR A 1 232 ? -5.936 3.600 -24.491 1.00 92.44 232 TYR A N 1
ATOM 1851 C CA . TYR A 1 232 ? -4.982 3.799 -25.582 1.00 92.44 232 TYR A CA 1
ATOM 1852 C C . TYR A 1 232 ? -5.646 4.004 -26.943 1.00 92.44 232 TYR A C 1
ATOM 1854 O O . TYR A 1 232 ? -5.256 4.957 -27.617 1.00 92.44 232 TYR A O 1
ATOM 1862 N N . PRO A 1 233 ? -6.671 3.226 -27.339 1.00 93.75 233 PRO A N 1
ATOM 1863 C CA . PRO A 1 233 ? -7.476 3.557 -28.512 1.00 93.75 233 PRO A CA 1
ATOM 1864 C C . PRO A 1 233 ? -8.090 4.964 -28.463 1.00 93.75 233 PRO A C 1
ATOM 1866 O O . PRO A 1 233 ? -8.128 5.641 -29.484 1.00 93.75 233 PRO A O 1
ATOM 1869 N N . ALA A 1 234 ? -8.545 5.423 -27.291 1.00 94.69 234 ALA A N 1
ATOM 1870 C CA . ALA A 1 234 ? -9.222 6.714 -27.157 1.00 94.69 234 ALA A CA 1
ATOM 1871 C C . ALA A 1 234 ? -8.269 7.923 -27.114 1.00 94.69 234 ALA A C 1
ATOM 1873 O O . ALA A 1 234 ? -8.555 8.958 -27.712 1.00 94.69 234 ALA A O 1
ATOM 1874 N N . PHE A 1 235 ? -7.150 7.818 -26.391 1.00 93.44 235 PHE A N 1
ATOM 1875 C CA . PHE A 1 235 ? -6.291 8.965 -26.066 1.00 93.44 235 PHE A CA 1
ATOM 1876 C C . PHE A 1 235 ? -4.825 8.794 -26.499 1.00 93.44 235 PHE A C 1
ATOM 1878 O O . PHE A 1 235 ? -4.000 9.688 -26.282 1.00 93.44 235 PHE A O 1
ATOM 1885 N N . GLY A 1 236 ? -4.465 7.650 -27.082 1.00 93.12 236 GLY A N 1
ATOM 1886 C CA . GLY A 1 236 ? -3.080 7.271 -27.355 1.00 93.12 236 GLY A CA 1
ATOM 1887 C C . GLY A 1 236 ? -2.268 6.999 -26.083 1.00 93.12 236 GLY A C 1
ATOM 1888 O O . GLY A 1 236 ? -2.749 7.147 -24.958 1.00 93.12 236 GLY A O 1
ATOM 1889 N N . LEU A 1 237 ? -0.994 6.627 -26.250 1.00 90.62 237 LEU A N 1
ATOM 1890 C CA . LEU A 1 237 ? -0.109 6.242 -25.140 1.00 90.62 237 LEU A CA 1
ATOM 1891 C C . LEU A 1 237 ? 0.023 7.352 -24.078 1.00 90.62 237 LEU A C 1
ATOM 1893 O O . LEU A 1 237 ? -0.223 7.139 -22.891 1.00 90.62 237 LEU A O 1
ATOM 1897 N N . ARG A 1 238 ? 0.375 8.565 -24.527 1.00 92.12 238 ARG A N 1
ATOM 1898 C CA . ARG A 1 238 ? 0.536 9.753 -23.670 1.00 92.12 238 ARG A CA 1
ATOM 1899 C C . ARG A 1 238 ? -0.778 10.187 -23.030 1.00 92.12 238 ARG A C 1
ATOM 1901 O O . ARG A 1 238 ? -0.789 10.553 -21.858 1.00 92.12 238 ARG A O 1
ATOM 1908 N N . GLY A 1 239 ? -1.864 10.203 -23.801 1.00 91.94 239 GLY A N 1
ATOM 1909 C CA . GLY A 1 239 ? -3.153 10.671 -23.310 1.00 91.94 239 GLY A CA 1
ATOM 1910 C C . GLY A 1 239 ? -3.760 9.710 -22.291 1.00 91.94 239 GLY A C 1
ATOM 1911 O O . GLY A 1 239 ? -4.257 10.174 -21.272 1.00 91.94 239 GLY A O 1
ATOM 1912 N N . GLY A 1 240 ? -3.621 8.393 -22.485 1.00 92.06 240 GLY A N 1
ATOM 1913 C CA . GLY A 1 240 ? -4.075 7.388 -21.519 1.00 92.06 240 GLY A CA 1
ATOM 1914 C C . GLY A 1 240 ? -3.371 7.506 -20.162 1.00 92.06 240 GLY A C 1
ATOM 1915 O O . GLY A 1 240 ? -4.029 7.526 -19.122 1.00 92.06 240 GLY A O 1
ATOM 1916 N N . ALA A 1 241 ? -2.043 7.677 -20.157 1.00 91.69 241 ALA A N 1
ATOM 1917 C CA . ALA A 1 241 ? -1.284 7.892 -18.922 1.00 91.69 241 ALA A CA 1
ATOM 1918 C C . ALA A 1 241 ? -1.684 9.200 -18.213 1.00 91.69 241 ALA A C 1
ATOM 1920 O O . ALA A 1 241 ? -1.935 9.202 -17.006 1.00 91.69 241 ALA A O 1
ATOM 1921 N N . ARG A 1 242 ? -1.830 10.297 -18.970 1.00 92.62 242 ARG A N 1
ATOM 1922 C CA . ARG A 1 242 ? -2.289 11.590 -18.436 1.00 92.62 242 ARG A CA 1
ATOM 1923 C C . ARG A 1 242 ? -3.716 11.535 -17.912 1.00 92.62 242 ARG A C 1
ATOM 1925 O O . ARG A 1 242 ? -3.985 12.167 -16.901 1.00 92.62 242 ARG A O 1
ATOM 1932 N N . PHE A 1 243 ? -4.610 10.784 -18.550 1.00 93.62 243 PHE A N 1
ATOM 1933 C CA . PHE A 1 243 ? -5.978 10.594 -18.072 1.00 93.62 243 PHE A CA 1
ATOM 1934 C C . PHE A 1 243 ? -5.986 9.927 -16.693 1.00 93.62 243 PHE A C 1
ATOM 1936 O O . PHE A 1 243 ? -6.633 10.423 -15.773 1.00 93.62 243 PHE A O 1
ATOM 1943 N N . LEU A 1 244 ? -5.202 8.859 -16.514 1.00 92.56 244 LEU A N 1
ATOM 1944 C CA . LEU A 1 244 ? -5.072 8.208 -15.210 1.00 92.56 244 LEU A CA 1
ATOM 1945 C C . LEU A 1 244 ? -4.436 9.135 -14.171 1.00 92.56 244 LEU A C 1
ATOM 1947 O O . LEU A 1 244 ? -4.997 9.292 -13.089 1.00 92.56 244 LEU A O 1
ATOM 1951 N N . GLY A 1 245 ? -3.338 9.816 -14.509 1.00 91.56 245 GLY A N 1
ATOM 1952 C CA . GLY A 1 245 ? -2.725 10.807 -13.618 1.00 91.56 245 GLY A CA 1
ATOM 1953 C C . GLY A 1 245 ? -3.704 11.921 -13.226 1.00 91.56 245 GLY A C 1
ATOM 1954 O O . GLY A 1 245 ? -3.825 12.263 -12.052 1.00 91.56 245 GLY A O 1
ATOM 1955 N N . ALA A 1 246 ? -4.473 12.440 -14.184 1.00 93.75 246 ALA A N 1
ATOM 1956 C CA . ALA A 1 246 ? -5.506 13.444 -13.952 1.00 93.75 246 ALA A CA 1
ATOM 1957 C C . ALA A 1 246 ? -6.673 12.920 -13.106 1.00 93.75 246 ALA A C 1
ATOM 1959 O O . ALA A 1 246 ? -7.263 13.705 -12.374 1.00 93.75 246 ALA A O 1
ATOM 1960 N N . SER A 1 247 ? -6.997 11.624 -13.160 1.00 92.75 247 SER A N 1
ATOM 1961 C CA . SER A 1 247 ? -8.007 11.009 -12.286 1.00 92.75 247 SER A CA 1
ATOM 1962 C C . SER A 1 247 ? -7.508 10.791 -10.850 1.00 92.75 247 SER A C 1
ATOM 1964 O O . SER A 1 247 ? -8.287 10.857 -9.900 1.00 92.75 247 SER A O 1
ATOM 1966 N N . GLU A 1 248 ? -6.200 10.600 -10.671 1.00 94.62 248 GLU A N 1
ATOM 1967 C CA . GLU A 1 248 ? -5.572 10.360 -9.369 1.00 94.62 248 GLU A CA 1
ATOM 1968 C C . GLU A 1 248 ? -5.389 11.635 -8.546 1.00 94.62 248 GLU A C 1
ATOM 1970 O O . GLU A 1 248 ? -5.509 11.589 -7.323 1.00 94.62 248 GLU A O 1
ATOM 1975 N N . TRP A 1 249 ? -5.169 12.787 -9.186 1.00 95.94 249 TRP A N 1
ATOM 1976 C CA . TRP A 1 249 ? -5.053 14.077 -8.495 1.00 95.94 249 TRP A CA 1
ATOM 1977 C C . TRP A 1 249 ? -6.313 14.470 -7.695 1.00 95.94 249 TRP A C 1
ATOM 1979 O O . TRP A 1 249 ? -6.170 14.849 -6.531 1.00 95.94 249 TRP A O 1
ATOM 1989 N N . PRO A 1 250 ? -7.545 14.342 -8.228 1.00 97.31 250 PRO A N 1
ATOM 1990 C CA . PRO A 1 250 ? -8.774 14.518 -7.460 1.00 97.31 250 PRO A CA 1
ATOM 1991 C C . PRO A 1 250 ? -8.888 13.552 -6.281 1.00 97.31 250 PRO A C 1
ATOM 1993 O O . PRO A 1 250 ? -9.263 13.975 -5.189 1.00 97.31 250 PRO A O 1
ATOM 1996 N N . ILE A 1 251 ? -8.535 12.275 -6.467 1.00 97.75 251 ILE A N 1
ATOM 1997 C CA . ILE A 1 251 ? -8.547 11.281 -5.381 1.00 97.75 251 ILE A CA 1
ATOM 1998 C C . ILE A 1 251 ? -7.552 11.694 -4.290 1.00 97.75 251 ILE A C 1
ATOM 2000 O O . ILE A 1 251 ? -7.913 11.721 -3.115 1.00 97.75 251 ILE A O 1
ATOM 2004 N N . CYS A 1 252 ? -6.340 12.102 -4.675 1.00 97.94 252 CYS A N 1
ATOM 2005 C CA . CYS A 1 252 ? -5.322 12.641 -3.776 1.00 97.94 252 CYS A CA 1
ATOM 2006 C C . CYS A 1 252 ? -5.845 13.847 -2.982 1.00 97.94 252 CYS A C 1
ATOM 2008 O O . CYS A 1 252 ? -5.774 13.870 -1.753 1.00 97.94 252 CYS A O 1
ATOM 2010 N N . ALA A 1 253 ? -6.420 14.832 -3.679 1.00 97.94 253 ALA A N 1
ATOM 2011 C CA . ALA A 1 253 ? -6.950 16.047 -3.074 1.00 97.94 253 ALA A CA 1
ATOM 2012 C C . ALA A 1 253 ? -8.091 15.744 -2.093 1.00 97.94 253 ALA A C 1
ATOM 2014 O O . ALA A 1 253 ? -8.142 16.332 -1.016 1.00 97.94 253 ALA A O 1
ATOM 2015 N N . LEU A 1 254 ? -8.973 14.797 -2.424 1.00 97.88 254 LEU A N 1
ATOM 2016 C CA . LEU A 1 254 ? -10.058 14.356 -1.546 1.00 97.88 254 LEU A CA 1
ATOM 2017 C C . LEU A 1 254 ? -9.543 13.591 -0.322 1.00 97.88 254 LEU A C 1
ATOM 2019 O O . LEU A 1 254 ? -10.009 13.844 0.790 1.00 97.88 254 LEU A O 1
ATOM 2023 N N . LEU A 1 255 ? -8.560 12.702 -0.497 1.00 97.69 255 LEU A N 1
ATOM 2024 C CA . LEU A 1 255 ? -7.893 12.015 0.612 1.00 97.69 255 LEU A CA 1
ATOM 2025 C C . LEU A 1 255 ? -7.222 13.020 1.557 1.00 97.69 255 LEU A C 1
ATOM 2027 O O . LEU A 1 255 ? -7.372 12.905 2.773 1.00 97.69 255 LEU A O 1
ATOM 2031 N N . PHE A 1 256 ? -6.544 14.033 1.011 1.00 97.88 256 PHE A N 1
ATOM 2032 C CA . PHE A 1 256 ? -5.914 15.099 1.786 1.00 97.88 256 PHE A CA 1
ATOM 2033 C C . PHE A 1 256 ? -6.950 15.979 2.499 1.00 97.88 256 PHE A C 1
ATOM 2035 O O . PHE A 1 256 ? -6.913 16.121 3.719 1.00 97.88 256 PHE A O 1
ATOM 2042 N N . ALA A 1 257 ? -7.946 16.500 1.781 1.00 97.25 257 ALA A N 1
ATOM 2043 C CA . ALA A 1 257 ? -9.035 17.284 2.370 1.00 97.25 257 ALA A CA 1
ATOM 2044 C C . ALA A 1 257 ? -9.801 16.497 3.446 1.00 97.25 257 ALA A C 1
ATOM 2046 O O . ALA A 1 257 ? -10.326 17.071 4.403 1.00 97.25 257 ALA A O 1
ATOM 2047 N N . GLY A 1 258 ? -9.801 15.169 3.331 1.00 95.12 258 GLY A N 1
ATOM 2048 C CA . GLY A 1 258 ? -10.380 14.258 4.292 1.0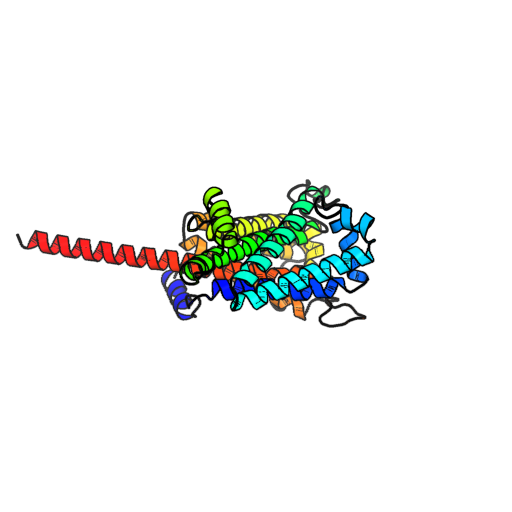0 95.12 258 GLY A CA 1
ATOM 2049 C C . GLY A 1 258 ? -9.867 14.424 5.728 1.00 95.12 258 GLY A C 1
ATOM 2050 O O . GLY A 1 258 ? -10.589 14.072 6.666 1.00 95.12 258 GLY A O 1
ATOM 2051 N N . PHE A 1 259 ? -8.630 14.893 5.938 1.00 94.69 259 PHE A N 1
ATOM 2052 C CA . PHE A 1 259 ? -8.112 15.149 7.291 1.00 94.69 259 PHE A CA 1
ATOM 2053 C C . PHE A 1 259 ? -9.021 16.115 8.064 1.00 94.69 259 PHE A C 1
ATOM 2055 O O . PHE A 1 259 ? -9.301 15.891 9.245 1.00 94.69 259 PHE A O 1
ATOM 2062 N N . TRP A 1 260 ? -9.551 17.123 7.370 1.00 94.56 260 TRP A N 1
ATOM 2063 C CA . TRP A 1 260 ? -10.432 18.142 7.933 1.00 94.56 260 TRP A CA 1
ATOM 2064 C C . TRP A 1 260 ? -11.911 17.801 7.740 1.00 94.56 260 TRP A C 1
ATOM 2066 O O . TRP A 1 260 ? -12.683 17.885 8.698 1.00 94.56 260 TRP A O 1
ATOM 2076 N N . ASP A 1 261 ? -12.311 17.349 6.546 1.00 93.19 261 ASP A N 1
ATOM 2077 C CA . ASP A 1 261 ? -13.705 17.006 6.250 1.00 93.19 261 ASP A CA 1
ATOM 2078 C C . ASP A 1 261 ? -13.894 15.527 5.893 1.00 93.19 261 ASP A C 1
ATOM 2080 O O . ASP A 1 261 ? -13.571 15.037 4.812 1.00 93.19 261 ASP A O 1
ATOM 2084 N N . LYS A 1 262 ? -14.555 14.823 6.806 1.00 92.94 262 LYS A N 1
ATOM 2085 C CA . LYS A 1 262 ? -14.988 13.429 6.681 1.00 92.94 262 LYS A CA 1
ATOM 2086 C C . LYS A 1 262 ? -15.761 13.096 5.392 1.00 92.94 262 LYS A C 1
ATOM 2088 O O . LYS A 1 262 ? -15.668 11.965 4.931 1.00 92.94 262 LYS A O 1
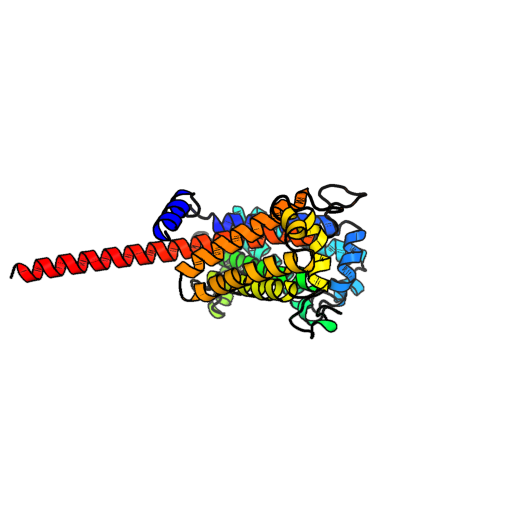ATOM 2093 N N . ARG A 1 263 ? -16.512 14.026 4.791 1.00 92.12 263 ARG A N 1
ATOM 2094 C CA . ARG A 1 263 ? -17.248 13.791 3.531 1.00 92.12 263 ARG A CA 1
ATOM 2095 C C . ARG A 1 263 ? -16.300 13.696 2.341 1.00 92.12 263 ARG A C 1
ATOM 2097 O O . ARG A 1 263 ? -16.479 12.815 1.504 1.00 92.12 263 ARG A O 1
ATOM 2104 N N . PHE A 1 264 ? -15.290 14.563 2.289 1.00 94.94 264 PHE A N 1
ATOM 2105 C CA . PHE A 1 264 ? -14.223 14.450 1.294 1.00 94.94 264 PHE A CA 1
ATOM 2106 C C . PHE A 1 264 ? -13.394 13.190 1.532 1.00 94.94 264 PHE A C 1
ATOM 2108 O O . PHE A 1 264 ? -13.083 12.494 0.571 1.00 94.94 264 PHE A O 1
ATOM 2115 N N . GLY A 1 265 ? -13.173 12.828 2.802 1.00 94.19 265 GLY A N 1
ATOM 2116 C CA . GLY A 1 265 ? -12.577 11.547 3.182 1.00 94.19 265 GLY A CA 1
ATOM 2117 C C . GLY A 1 265 ? -13.302 10.347 2.564 1.00 94.19 265 GLY A C 1
ATOM 2118 O O . GLY A 1 265 ? -12.671 9.564 1.858 1.00 94.19 265 GLY A O 1
ATOM 2119 N N . VAL A 1 266 ? -14.633 10.253 2.728 1.00 95.38 266 VAL A N 1
ATOM 2120 C CA . VAL A 1 266 ? -15.442 9.174 2.123 1.00 95.38 266 VAL A CA 1
ATOM 2121 C C . VAL A 1 266 ? -15.242 9.106 0.607 1.00 95.38 266 VAL A C 1
ATOM 2123 O O . VAL A 1 266 ? -15.046 8.019 0.072 1.00 95.38 266 VAL A O 1
ATOM 2126 N N . LEU A 1 267 ? -15.286 10.245 -0.093 1.00 96.12 267 LEU A N 1
ATOM 2127 C CA . LEU A 1 267 ? -15.124 10.272 -1.550 1.00 96.12 267 LEU A CA 1
ATOM 2128 C C . LEU A 1 267 ? -13.711 9.868 -1.986 1.00 96.12 267 LEU A C 1
ATOM 2130 O O . LEU A 1 267 ? -13.568 9.090 -2.926 1.00 96.12 267 LEU A O 1
ATOM 2134 N N . GLY A 1 268 ? -12.681 10.363 -1.296 1.00 96.62 268 GLY A N 1
ATOM 2135 C CA . GLY A 1 268 ? -11.289 10.014 -1.572 1.00 96.62 268 GLY A CA 1
ATOM 2136 C C . GLY A 1 268 ? -11.015 8.531 -1.332 1.00 96.62 268 GLY A C 1
ATOM 2137 O O . GLY A 1 268 ? -10.438 7.871 -2.190 1.00 96.62 268 GLY A O 1
ATOM 2138 N N . ALA A 1 269 ? -11.496 7.985 -0.213 1.00 96.75 269 ALA A N 1
ATOM 2139 C CA . ALA A 1 269 ? -11.342 6.571 0.115 1.00 96.75 269 ALA A CA 1
ATOM 2140 C C . ALA A 1 269 ? -12.135 5.658 -0.835 1.00 96.75 269 ALA A C 1
ATOM 2142 O O . ALA A 1 269 ? -11.649 4.598 -1.216 1.00 96.75 269 ALA A O 1
ATOM 2143 N N . LEU A 1 270 ? -13.331 6.073 -1.272 1.00 96.56 270 LEU A N 1
ATOM 2144 C CA . LEU A 1 270 ? -14.088 5.355 -2.301 1.00 96.56 270 LEU A CA 1
ATOM 2145 C C . LEU A 1 270 ? -13.324 5.342 -3.632 1.00 96.56 270 LEU A C 1
ATOM 2147 O O . LEU A 1 270 ? -13.186 4.286 -4.247 1.00 96.56 270 LEU A O 1
ATOM 2151 N N . GLY A 1 271 ? -12.809 6.502 -4.051 1.00 96.94 271 GLY A N 1
ATOM 2152 C CA . GLY A 1 271 ? -11.990 6.631 -5.254 1.00 96.94 271 GLY A CA 1
ATOM 2153 C C . GLY A 1 271 ? -10.767 5.721 -5.200 1.00 96.94 271 GLY A C 1
ATOM 2154 O O . GLY A 1 271 ? -10.548 4.943 -6.124 1.00 96.94 271 GLY A O 1
ATOM 2155 N N . SER A 1 272 ? -10.032 5.728 -4.084 1.00 97.50 272 SER A N 1
ATOM 2156 C CA . SER A 1 272 ? -8.858 4.873 -3.922 1.00 97.50 272 SER A CA 1
ATOM 2157 C C . SER A 1 272 ? -9.207 3.384 -3.884 1.00 97.50 272 SER A C 1
ATOM 2159 O O . SER A 1 272 ? -8.506 2.584 -4.501 1.00 97.50 272 SER A O 1
ATOM 2161 N N . THR A 1 273 ? -10.318 2.994 -3.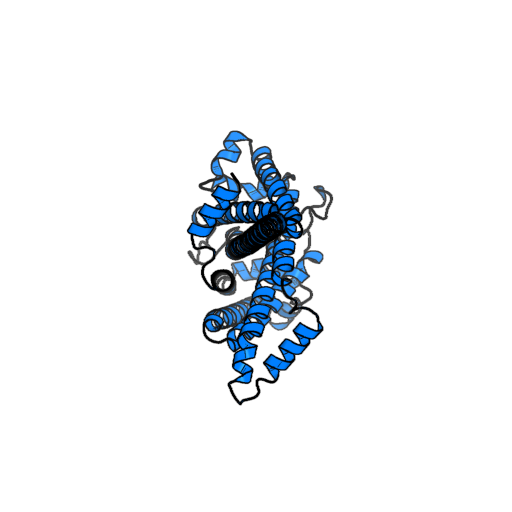247 1.00 97.06 273 THR A N 1
ATOM 2162 C CA . THR A 1 273 ? -10.827 1.614 -3.297 1.00 97.06 273 THR A CA 1
ATOM 2163 C C . THR A 1 273 ? -11.091 1.170 -4.735 1.00 97.06 273 THR A C 1
ATOM 2165 O O . THR A 1 273 ? -10.671 0.076 -5.108 1.00 97.06 273 THR A O 1
ATOM 2168 N N . VAL A 1 274 ? -11.739 2.002 -5.557 1.00 96.50 274 VAL A N 1
ATOM 2169 C CA . VAL A 1 274 ? -11.996 1.686 -6.974 1.00 96.50 274 VAL A CA 1
ATOM 2170 C C . VAL A 1 274 ? -10.688 1.576 -7.757 1.00 96.50 274 VAL A C 1
ATOM 2172 O O . VAL A 1 274 ? -10.530 0.633 -8.533 1.00 96.50 274 VAL A O 1
ATOM 2175 N N . THR A 1 275 ? -9.729 2.478 -7.525 1.00 95.94 275 THR A N 1
ATOM 2176 C CA . THR A 1 275 ? -8.407 2.425 -8.164 1.00 95.94 275 THR A CA 1
ATOM 2177 C C . THR A 1 275 ? -7.708 1.098 -7.883 1.00 95.94 275 THR A C 1
ATOM 2179 O O . THR A 1 275 ? -7.377 0.393 -8.831 1.00 95.94 275 THR A O 1
ATOM 2182 N N . PHE A 1 276 ? -7.533 0.704 -6.616 1.00 96.50 276 PHE A N 1
ATOM 2183 C CA . PHE A 1 276 ? -6.801 -0.532 -6.302 1.00 96.50 276 PHE A CA 1
ATOM 2184 C C . PHE A 1 276 ? -7.574 -1.800 -6.639 1.00 96.50 276 PHE A C 1
ATOM 2186 O O . PHE A 1 276 ? -6.976 -2.808 -6.999 1.00 96.50 276 PHE A O 1
ATOM 2193 N N . LEU A 1 277 ? -8.906 -1.766 -6.583 1.00 96.44 277 LEU A N 1
ATOM 2194 C CA . LEU A 1 277 ? -9.701 -2.877 -7.095 1.00 96.44 277 LEU A CA 1
ATOM 2195 C C . LEU A 1 277 ? -9.446 -3.064 -8.596 1.00 96.44 277 LEU A C 1
ATOM 2197 O O . LEU A 1 277 ? -9.223 -4.183 -9.049 1.00 96.44 277 LEU A O 1
ATOM 2201 N N . THR A 1 278 ? -9.404 -1.961 -9.346 1.00 94.94 278 THR A N 1
ATOM 2202 C CA . THR A 1 278 ? -9.090 -1.981 -10.777 1.00 94.94 278 THR A CA 1
ATOM 2203 C C . THR A 1 278 ? -7.669 -2.487 -11.022 1.00 94.94 278 THR A C 1
ATOM 2205 O O . THR A 1 278 ? -7.488 -3.345 -11.881 1.00 94.94 278 THR A O 1
ATOM 2208 N N . THR A 1 279 ? -6.662 -2.040 -10.263 1.00 93.69 279 THR A N 1
ATOM 2209 C CA . THR A 1 279 ? -5.273 -2.495 -10.471 1.00 93.69 279 THR A CA 1
ATOM 2210 C C . THR A 1 279 ? -5.084 -3.975 -10.153 1.00 93.69 279 THR A C 1
ATOM 2212 O O . THR A 1 279 ? -4.412 -4.677 -10.907 1.00 93.69 279 THR A O 1
ATOM 2215 N N . LEU A 1 280 ? -5.730 -4.491 -9.104 1.00 95.44 280 LEU A N 1
ATOM 2216 C CA . LEU A 1 280 ? -5.664 -5.914 -8.764 1.00 95.44 280 LEU A CA 1
ATOM 2217 C C . LEU A 1 280 ? -6.301 -6.808 -9.828 1.00 95.44 280 LEU A C 1
ATOM 2219 O O . LEU A 1 280 ? -5.825 -7.921 -10.047 1.00 95.44 280 LEU A O 1
ATOM 2223 N N . THR A 1 281 ? -7.322 -6.321 -10.541 1.00 94.81 281 THR A N 1
ATOM 2224 C CA . THR A 1 281 ? -7.926 -7.086 -11.645 1.00 94.81 281 THR A CA 1
ATOM 2225 C C . THR A 1 281 ? -6.975 -7.303 -12.822 1.00 94.81 281 THR A C 1
ATOM 2227 O O . THR A 1 281 ? -7.245 -8.167 -13.647 1.00 94.81 281 THR A O 1
ATOM 2230 N N . ILE A 1 282 ? -5.859 -6.566 -12.898 1.00 94.81 282 ILE A N 1
ATOM 2231 C CA . ILE A 1 282 ? -4.859 -6.692 -13.967 1.00 94.81 282 ILE A CA 1
ATOM 2232 C C . ILE A 1 282 ? -3.978 -7.935 -13.759 1.00 94.81 282 ILE A C 1
ATOM 2234 O O . ILE A 1 282 ? -3.509 -8.505 -14.737 1.00 94.81 282 ILE A O 1
ATOM 2238 N N . ILE A 1 283 ? -3.774 -8.392 -12.513 1.00 94.31 283 ILE A N 1
ATOM 2239 C CA . ILE A 1 283 ? -2.818 -9.469 -12.179 1.00 94.31 283 ILE A CA 1
ATOM 2240 C C . ILE A 1 283 ? -2.983 -10.722 -13.063 1.00 94.31 283 ILE A C 1
ATOM 2242 O O . ILE A 1 283 ? -1.979 -11.165 -13.618 1.00 94.31 283 ILE A O 1
ATOM 2246 N N . PRO A 1 284 ? -4.195 -11.284 -13.260 1.00 92.00 284 PRO A N 1
ATOM 2247 C CA . PRO A 1 284 ? -4.363 -12.496 -14.067 1.00 92.00 284 PRO A CA 1
ATOM 2248 C C . PRO A 1 284 ? -4.072 -12.302 -15.561 1.00 92.00 284 PRO A C 1
ATOM 2250 O O . PRO A 1 284 ? -3.835 -13.280 -16.261 1.00 92.00 284 PRO A O 1
ATOM 2253 N N . PHE A 1 285 ? -4.114 -11.061 -16.049 1.00 92.94 285 PHE A N 1
ATOM 2254 C CA . PHE A 1 285 ? -3.957 -10.717 -17.463 1.00 92.94 285 PHE A CA 1
ATOM 2255 C C . PHE A 1 285 ? -2.571 -10.147 -17.784 1.00 92.94 285 PHE A C 1
ATOM 2257 O O . PHE A 1 285 ? -2.296 -9.824 -18.938 1.00 92.94 285 PHE A O 1
ATOM 2264 N N . MET A 1 286 ? -1.700 -10.005 -16.781 1.00 92.56 286 MET A N 1
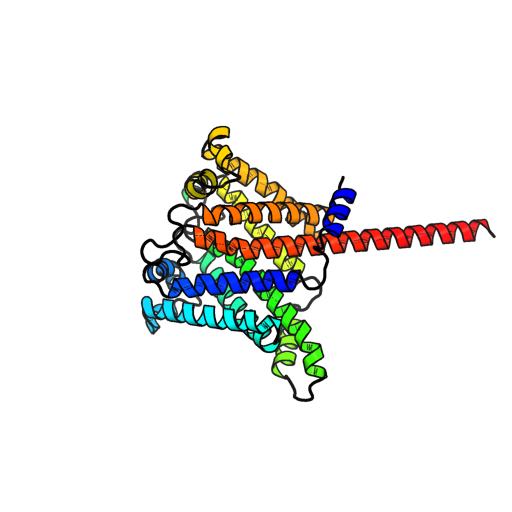ATOM 2265 C CA . MET A 1 286 ? -0.374 -9.429 -16.963 1.00 92.56 286 MET A CA 1
ATOM 2266 C C . MET A 1 286 ? 0.509 -10.365 -17.810 1.00 92.56 286 MET A C 1
ATOM 2268 O O . MET A 1 286 ? 0.724 -11.510 -17.396 1.00 92.56 286 MET A O 1
ATOM 2272 N N . PRO A 1 287 ? 1.047 -9.909 -18.959 1.00 90.25 287 PRO A N 1
ATOM 2273 C CA . PRO A 1 287 ? 2.009 -10.695 -19.727 1.00 90.25 287 PRO A CA 1
ATOM 2274 C C . PRO A 1 287 ? 3.276 -10.928 -18.902 1.00 90.25 287 PRO A C 1
ATOM 2276 O O . PRO A 1 287 ? 3.694 -10.049 -18.146 1.00 90.25 287 PRO A O 1
ATOM 2279 N N . ASP A 1 288 ? 3.854 -12.125 -19.026 1.00 89.38 288 ASP A N 1
ATOM 2280 C CA . ASP A 1 288 ? 5.080 -12.535 -18.323 1.00 89.38 288 ASP A CA 1
ATOM 2281 C C . ASP A 1 288 ? 5.018 -12.316 -16.798 1.00 89.38 288 ASP A C 1
ATOM 2283 O O . ASP A 1 288 ? 6.021 -12.079 -16.125 1.00 89.38 288 ASP A O 1
ATOM 2287 N N . GLY A 1 289 ? 3.804 -12.373 -16.238 1.00 89.25 289 GLY A N 1
ATOM 2288 C CA . GLY A 1 289 ? 3.559 -12.139 -14.818 1.00 89.25 289 GLY A CA 1
ATOM 2289 C C . GLY A 1 289 ? 3.991 -13.286 -13.903 1.00 89.25 289 GLY A C 1
ATOM 2290 O O . GLY A 1 289 ? 4.067 -13.110 -12.686 1.00 89.25 289 GLY A O 1
ATOM 2291 N N . TRP A 1 290 ? 4.287 -14.447 -14.484 1.00 92.75 290 TRP A N 1
ATOM 2292 C CA . TRP A 1 290 ? 4.705 -15.660 -13.790 1.00 92.75 290 TRP A CA 1
ATOM 2293 C C . TRP A 1 290 ? 6.000 -16.172 -14.405 1.00 92.75 290 TRP A C 1
ATOM 2295 O O . TRP A 1 290 ? 6.172 -16.109 -15.623 1.00 92.75 290 TRP A O 1
ATOM 2305 N N . ASP A 1 291 ? 6.901 -16.668 -13.565 1.00 91.94 291 ASP A N 1
ATOM 2306 C CA . ASP A 1 291 ? 8.182 -17.201 -14.010 1.00 91.94 291 ASP A CA 1
ATOM 2307 C C . ASP A 1 291 ? 7.966 -18.382 -14.981 1.00 91.94 291 ASP A C 1
ATOM 2309 O O . ASP A 1 291 ? 7.201 -19.297 -14.660 1.00 91.94 291 ASP A O 1
ATOM 2313 N N . PRO A 1 292 ? 8.623 -18.403 -16.157 1.00 89.69 292 PRO A N 1
ATOM 2314 C CA . PRO A 1 292 ? 8.420 -19.461 -17.146 1.00 89.69 292 PRO A CA 1
ATOM 2315 C C . PRO A 1 292 ? 8.815 -20.863 -16.668 1.00 89.69 292 PRO A C 1
ATOM 2317 O O . PRO A 1 292 ? 8.275 -21.846 -17.173 1.00 89.69 292 PRO A O 1
ATOM 2320 N N . ALA A 1 293 ? 9.763 -20.973 -15.732 1.00 89.38 293 ALA A N 1
ATOM 2321 C CA . ALA A 1 293 ? 10.256 -22.257 -15.242 1.00 89.38 293 ALA A CA 1
ATOM 2322 C C . ALA A 1 293 ? 9.460 -22.757 -14.028 1.00 89.38 293 ALA A C 1
ATOM 2324 O O . ALA A 1 293 ? 9.162 -23.947 -13.936 1.00 89.38 293 ALA A O 1
ATOM 2325 N N . ALA A 1 294 ? 9.115 -21.866 -13.098 1.00 88.25 294 ALA A N 1
ATOM 2326 C CA . ALA A 1 294 ? 8.414 -22.209 -11.862 1.00 88.25 294 ALA A CA 1
ATOM 2327 C C . ALA A 1 294 ? 6.880 -22.131 -11.976 1.00 88.25 294 ALA A C 1
ATOM 2329 O O . ALA A 1 294 ? 6.178 -22.802 -11.219 1.00 88.25 294 ALA A O 1
ATOM 2330 N N . GLY A 1 295 ? 6.349 -21.354 -12.924 1.00 87.75 295 GLY A N 1
ATOM 2331 C CA . GLY A 1 295 ? 4.914 -21.164 -13.121 1.00 87.75 295 GLY A CA 1
ATOM 2332 C C . GLY A 1 295 ? 4.224 -20.453 -11.951 1.00 87.75 295 GLY A C 1
ATOM 2333 O O . GLY A 1 295 ? 4.852 -19.853 -11.083 1.00 87.75 295 GLY A O 1
ATOM 2334 N N . PHE A 1 296 ? 2.892 -20.499 -11.911 1.00 88.19 296 PHE A N 1
ATOM 2335 C CA . PHE A 1 296 ? 2.122 -19.934 -10.798 1.00 88.19 296 PHE A CA 1
ATOM 2336 C C . PHE A 1 296 ? 2.385 -20.716 -9.490 1.00 88.19 296 PHE A C 1
ATOM 2338 O O . PHE A 1 296 ? 2.269 -21.943 -9.514 1.00 88.19 296 PHE A O 1
ATOM 2345 N N . PRO A 1 297 ? 2.655 -20.063 -8.334 1.00 90.75 297 PRO A N 1
ATOM 23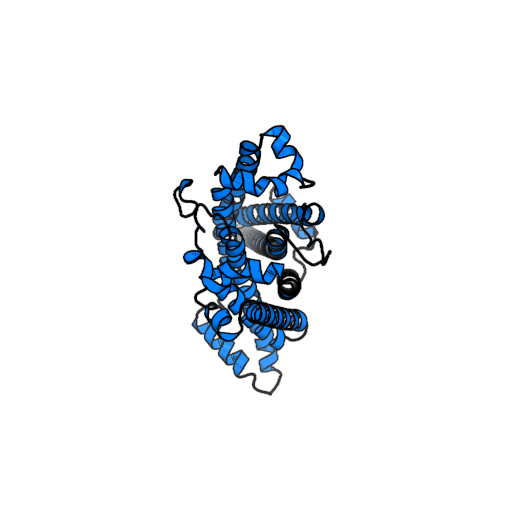46 C CA . PRO A 1 297 ? 2.551 -18.626 -8.046 1.00 90.75 297 PRO A CA 1
ATOM 2347 C C . PRO A 1 297 ? 3.900 -17.870 -8.022 1.00 90.75 297 PRO A C 1
ATOM 2349 O O . PRO A 1 297 ? 4.012 -16.848 -7.342 1.00 90.75 297 PRO A O 1
ATOM 2352 N N . ALA A 1 298 ? 4.941 -18.346 -8.713 1.00 91.94 298 ALA A N 1
ATOM 2353 C CA . ALA A 1 298 ? 6.231 -17.658 -8.787 1.00 91.94 298 ALA A CA 1
ATOM 2354 C C . ALA A 1 298 ? 6.092 -16.398 -9.648 1.00 91.94 298 ALA A C 1
ATOM 2356 O O . ALA A 1 298 ? 6.071 -16.455 -10.873 1.00 91.94 298 ALA A O 1
ATOM 2357 N N . MET A 1 299 ? 5.914 -15.250 -8.995 1.00 94.62 299 MET A N 1
ATOM 2358 C CA . MET A 1 299 ? 5.654 -13.986 -9.684 1.00 94.62 299 MET A CA 1
ATOM 2359 C C . MET A 1 299 ? 6.914 -13.490 -10.403 1.00 94.62 299 MET A C 1
ATOM 2361 O O . MET A 1 299 ? 8.025 -13.620 -9.878 1.00 94.62 299 MET A O 1
ATOM 2365 N N . ALA A 1 300 ? 6.722 -12.867 -11.561 1.00 90.38 300 ALA A N 1
ATOM 2366 C CA . ALA A 1 300 ? 7.759 -12.242 -12.371 1.00 90.38 300 ALA A CA 1
ATOM 2367 C C . ALA A 1 300 ? 7.294 -10.871 -12.900 1.00 90.38 300 ALA A C 1
ATOM 2369 O O . ALA A 1 300 ? 6.135 -10.466 -12.735 1.00 90.38 300 ALA A O 1
ATOM 2370 N N . GLY A 1 301 ? 8.228 -10.123 -13.490 1.00 89.19 301 GLY A N 1
ATOM 2371 C CA . GLY A 1 301 ? 7.954 -8.827 -14.107 1.00 89.19 301 GLY A CA 1
ATOM 2372 C C . GLY A 1 301 ? 7.259 -7.843 -13.160 1.00 89.19 301 GLY A C 1
ATOM 2373 O O . GLY A 1 301 ? 7.750 -7.533 -12.076 1.00 89.19 301 GLY A O 1
ATOM 2374 N N . ASN A 1 302 ? 6.093 -7.348 -13.577 1.00 91.12 302 ASN A N 1
ATOM 2375 C CA . ASN A 1 302 ? 5.347 -6.295 -12.881 1.00 91.12 302 ASN A CA 1
ATOM 2376 C C . ASN A 1 302 ? 4.293 -6.807 -11.883 1.00 91.12 302 ASN A C 1
ATOM 2378 O O . ASN A 1 302 ? 3.650 -6.004 -11.200 1.00 91.12 302 ASN A O 1
ATOM 2382 N N . VAL A 1 303 ? 4.090 -8.122 -11.768 1.00 93.81 303 VAL A N 1
ATOM 2383 C CA . VAL A 1 303 ? 3.104 -8.687 -10.831 1.00 93.81 303 VAL A CA 1
ATOM 2384 C C . VAL A 1 303 ? 3.437 -8.383 -9.363 1.00 93.81 303 VAL A C 1
ATOM 2386 O O . VAL A 1 303 ? 2.523 -7.950 -8.656 1.00 93.81 303 VAL A O 1
ATOM 2389 N N . PRO A 1 304 ? 4.698 -8.470 -8.883 1.00 93.94 304 PRO A N 1
ATOM 2390 C CA . PRO A 1 304 ? 5.034 -8.125 -7.496 1.00 93.94 304 PRO A CA 1
ATOM 2391 C C . PRO A 1 304 ? 4.632 -6.691 -7.122 1.00 93.94 304 PRO A C 1
ATOM 2393 O O . PRO A 1 304 ? 4.155 -6.428 -6.017 1.00 93.94 304 PRO A O 1
ATOM 2396 N N . PHE A 1 305 ? 4.755 -5.754 -8.066 1.00 93.38 305 PHE A N 1
ATOM 2397 C CA . PHE A 1 305 ? 4.303 -4.379 -7.880 1.00 93.38 305 PHE A CA 1
ATOM 2398 C C . PHE A 1 305 ? 2.787 -4.290 -7.646 1.00 93.38 305 PHE A C 1
ATOM 2400 O O . PHE A 1 305 ? 2.357 -3.507 -6.798 1.00 93.38 305 PHE A O 1
ATOM 2407 N N . LEU A 1 306 ? 1.979 -5.075 -8.365 1.00 94.75 306 LEU A N 1
ATOM 2408 C CA . LEU A 1 306 ? 0.520 -5.114 -8.211 1.00 94.75 306 LEU A CA 1
ATOM 2409 C C . LEU A 1 306 ? 0.078 -5.869 -6.956 1.00 94.75 306 LEU A C 1
ATOM 2411 O O . LEU A 1 306 ? -0.896 -5.474 -6.329 1.00 94.75 306 LEU A O 1
ATOM 2415 N N . VAL A 1 307 ? 0.797 -6.911 -6.535 1.00 96.69 307 VAL A N 1
ATOM 2416 C CA . VAL A 1 307 ? 0.449 -7.673 -5.320 1.00 96.69 307 VAL A CA 1
ATOM 2417 C C . VAL A 1 307 ? 0.471 -6.799 -4.067 1.00 96.69 307 VAL A C 1
ATOM 2419 O O . VAL A 1 307 ? -0.372 -6.966 -3.184 1.00 96.69 307 VAL A O 1
ATOM 2422 N N . LYS A 1 308 ? 1.352 -5.793 -4.007 1.00 96.75 308 LYS A N 1
ATOM 2423 C CA . LYS A 1 308 ? 1.331 -4.805 -2.916 1.00 96.75 308 LYS A CA 1
ATOM 2424 C C . LYS A 1 308 ? 0.005 -4.036 -2.841 1.00 96.75 308 LYS A C 1
ATOM 2426 O O . LYS A 1 308 ? -0.399 -3.658 -1.741 1.00 96.75 308 LYS A O 1
ATOM 2431 N N . ASP A 1 309 ? -0.721 -3.873 -3.953 1.00 97.19 309 ASP A N 1
ATOM 2432 C CA . ASP A 1 309 ? -2.011 -3.166 -3.976 1.00 97.19 309 ASP A CA 1
ATOM 2433 C C . ASP A 1 309 ? -3.098 -3.874 -3.165 1.00 97.19 309 ASP A C 1
ATOM 2435 O O . ASP A 1 309 ? -4.073 -3.233 -2.781 1.00 97.19 309 ASP A O 1
ATOM 2439 N N . VAL A 1 310 ? -2.921 -5.153 -2.812 1.00 97.94 310 VAL A N 1
ATOM 2440 C CA . VAL A 1 310 ? -3.832 -5.858 -1.895 1.00 97.94 310 VAL A CA 1
ATOM 2441 C C . VAL A 1 310 ? -3.868 -5.154 -0.534 1.00 97.94 310 VAL A C 1
ATOM 2443 O O . VAL A 1 310 ? -4.939 -4.997 0.057 1.00 97.94 310 VAL A O 1
ATOM 2446 N N . VAL A 1 311 ? -2.720 -4.658 -0.057 1.00 98.12 311 VAL A N 1
ATOM 2447 C CA . VAL A 1 311 ? -2.636 -3.885 1.193 1.00 98.12 311 VAL A CA 1
ATOM 2448 C C . VAL A 1 311 ? -3.213 -2.485 0.999 1.00 98.12 311 VAL A C 1
ATOM 2450 O O . VAL A 1 311 ? -3.980 -2.021 1.838 1.00 98.12 311 VAL A O 1
ATOM 2453 N N . LEU A 1 312 ? -2.918 -1.819 -0.121 1.00 98.12 312 LEU A N 1
ATOM 2454 C CA . LEU A 1 312 ? -3.435 -0.473 -0.409 1.00 98.12 312 LEU A CA 1
ATOM 2455 C C . LEU A 1 312 ? -4.969 -0.471 -0.549 1.00 98.12 312 LEU A C 1
ATOM 2457 O O . LEU A 1 312 ? -5.641 0.463 -0.097 1.00 98.12 312 LEU A O 1
ATOM 2461 N N . LEU A 1 313 ? -5.543 -1.545 -1.098 1.00 98.06 313 LEU A N 1
ATOM 2462 C CA . LEU A 1 313 ? -6.983 -1.777 -1.125 1.00 98.06 313 LEU A CA 1
ATOM 2463 C C . LEU A 1 313 ? -7.538 -1.964 0.292 1.00 98.06 313 LEU A C 1
ATOM 2465 O O . LEU A 1 313 ? -8.523 -1.313 0.644 1.00 98.06 313 LEU A O 1
ATOM 2469 N N . ALA A 1 314 ? -6.906 -2.799 1.124 1.00 97.75 314 ALA A N 1
ATOM 2470 C CA . ALA A 1 314 ? -7.329 -3.002 2.511 1.00 97.75 314 ALA A CA 1
ATOM 2471 C C . ALA A 1 314 ? -7.292 -1.693 3.321 1.00 97.75 314 ALA A C 1
ATOM 2473 O O . ALA A 1 314 ? -8.236 -1.388 4.054 1.00 97.75 314 ALA A O 1
ATOM 2474 N N . VAL A 1 315 ? -6.251 -0.877 3.133 1.00 98.06 315 VAL A N 1
ATOM 2475 C CA . VAL A 1 315 ? -6.133 0.457 3.739 1.00 98.06 315 VAL A CA 1
ATOM 2476 C C . VAL A 1 315 ? -7.210 1.409 3.212 1.00 98.06 315 VAL A C 1
ATOM 2478 O O . VAL A 1 315 ? -7.811 2.138 3.999 1.00 98.06 315 VAL A O 1
ATOM 2481 N N . SER A 1 316 ? -7.527 1.372 1.917 1.00 97.38 316 SER A N 1
ATOM 2482 C CA . SER A 1 316 ? -8.613 2.182 1.343 1.00 97.38 316 SER A CA 1
ATOM 2483 C C . SER A 1 316 ? -9.972 1.826 1.951 1.00 97.38 316 SER A C 1
ATOM 2485 O O . SER A 1 316 ? -10.715 2.710 2.375 1.00 97.38 316 SER A O 1
ATOM 2487 N N . VAL A 1 317 ? -10.267 0.528 2.089 1.00 96.25 317 VAL A N 1
ATOM 2488 C CA . VAL A 1 317 ? -11.493 0.038 2.742 1.00 96.25 317 VAL A CA 1
ATOM 2489 C C . VAL A 1 317 ? -11.536 0.444 4.219 1.00 96.25 317 VAL A C 1
ATOM 2491 O O . VAL A 1 317 ? -12.592 0.844 4.715 1.00 96.25 317 VAL A O 1
ATOM 2494 N N . TYR A 1 318 ? -10.398 0.406 4.919 1.00 96.19 318 TYR A N 1
ATOM 2495 C CA . TYR A 1 318 ? -10.290 0.914 6.287 1.00 96.19 318 TYR A CA 1
ATOM 2496 C C . TYR A 1 318 ? -10.614 2.410 6.377 1.00 96.19 318 TYR A C 1
ATOM 2498 O O . TYR A 1 318 ? -11.451 2.801 7.192 1.00 96.19 318 TYR A O 1
ATOM 2506 N N . LEU A 1 319 ? -9.998 3.246 5.536 1.00 96.69 319 LEU A N 1
ATOM 2507 C CA . LEU A 1 319 ? -10.256 4.689 5.523 1.00 96.69 319 LEU A CA 1
ATOM 2508 C C . LEU A 1 319 ? -11.727 4.982 5.210 1.00 96.69 319 LEU A C 1
ATOM 2510 O O . LEU A 1 319 ? -12.341 5.794 5.903 1.00 96.69 319 LEU A O 1
ATOM 2514 N N . LEU A 1 320 ? -12.310 4.256 4.252 1.00 95.38 320 LEU A N 1
ATOM 2515 C CA . LEU A 1 320 ? -13.719 4.372 3.886 1.00 95.38 320 LEU A CA 1
ATOM 2516 C C . LEU A 1 320 ? -14.636 4.044 5.071 1.00 95.38 320 LEU A C 1
ATOM 2518 O O . LEU A 1 320 ? -15.554 4.810 5.371 1.00 95.38 320 LEU A O 1
ATOM 2522 N N . LYS A 1 321 ? -14.366 2.943 5.785 1.00 93.88 321 LYS A N 1
ATOM 2523 C CA . LYS A 1 321 ? -15.088 2.574 7.013 1.00 93.88 321 LYS A CA 1
ATOM 2524 C C . LYS A 1 321 ? -14.976 3.680 8.065 1.00 93.88 321 LYS A C 1
ATOM 2526 O O . LYS A 1 321 ? -15.995 4.089 8.619 1.00 93.88 321 LYS A O 1
ATOM 2531 N N . GLN A 1 322 ? -13.767 4.170 8.336 1.00 93.19 322 GLN A N 1
ATOM 2532 C CA . GLN A 1 322 ? -13.532 5.171 9.380 1.00 93.19 322 GLN A CA 1
ATOM 2533 C C . GLN A 1 322 ? -14.215 6.504 9.075 1.00 93.19 322 GLN A C 1
ATOM 2535 O O . GLN A 1 322 ? -14.881 7.071 9.943 1.00 93.19 322 GLN A O 1
ATOM 2540 N N . ASP A 1 323 ? -14.129 6.992 7.840 1.00 93.62 323 ASP A N 1
ATOM 2541 C CA . ASP A 1 323 ? -14.825 8.218 7.452 1.00 93.62 323 ASP A CA 1
ATOM 2542 C C . ASP A 1 323 ? -16.339 8.065 7.527 1.00 93.62 323 ASP A C 1
ATOM 2544 O O . ASP A 1 323 ? -17.027 8.968 8.011 1.00 93.62 323 ASP A O 1
ATOM 2548 N N . LEU A 1 324 ? -16.865 6.907 7.123 1.00 91.81 324 LEU A N 1
ATOM 2549 C CA . LEU A 1 324 ? -18.288 6.611 7.225 1.00 91.81 324 LEU A CA 1
ATOM 2550 C C . LEU A 1 324 ? -18.754 6.648 8.687 1.00 91.81 324 LEU A C 1
ATOM 2552 O O . LEU A 1 324 ? -19.750 7.306 8.995 1.00 91.81 324 LEU A O 1
ATOM 2556 N N . VAL A 1 325 ? -18.000 6.033 9.606 1.00 90.75 325 VAL A N 1
ATOM 2557 C CA . VAL A 1 325 ? -18.268 6.104 11.054 1.00 90.75 325 VAL A CA 1
ATOM 2558 C C . VAL A 1 325 ? -18.244 7.554 11.542 1.00 90.75 325 VAL A C 1
ATOM 2560 O O . VAL A 1 325 ? -19.190 7.988 12.205 1.00 90.75 325 VAL A O 1
ATOM 2563 N N . ARG A 1 326 ? -17.229 8.344 11.166 1.00 89.62 326 ARG A N 1
ATOM 2564 C CA . ARG A 1 326 ? -17.142 9.772 11.528 1.00 89.62 326 ARG A CA 1
ATOM 2565 C C . ARG A 1 326 ? -18.349 10.567 11.020 1.00 89.62 326 ARG A C 1
ATOM 2567 O O . ARG A 1 326 ? -18.833 11.464 11.720 1.00 89.62 326 ARG A O 1
ATOM 2574 N N . VAL A 1 327 ? -18.861 10.268 9.823 1.00 91.12 327 VAL A N 1
ATOM 2575 C CA . VAL A 1 327 ? -20.057 10.934 9.274 1.00 91.12 327 VAL A CA 1
ATOM 2576 C C . VAL A 1 327 ? -21.309 10.538 10.043 1.00 91.12 327 VAL A C 1
ATOM 2578 O O . VAL A 1 327 ? -22.083 11.416 10.433 1.00 91.12 327 VAL A O 1
ATOM 2581 N N . LEU A 1 328 ? -21.490 9.249 10.318 1.00 88.19 328 LEU A N 1
ATOM 2582 C CA . LEU A 1 328 ? -22.649 8.749 11.053 1.00 88.19 328 LEU A CA 1
ATOM 2583 C C . LEU A 1 328 ? -22.708 9.306 12.480 1.00 88.19 328 LEU A C 1
ATOM 2585 O O . LEU A 1 328 ? -23.778 9.736 12.912 1.00 88.19 328 LEU A O 1
ATOM 2589 N N . LEU A 1 329 ? -21.576 9.372 13.185 1.00 87.19 329 LEU A N 1
ATOM 2590 C CA . LEU A 1 329 ? -21.495 9.971 14.523 1.00 87.19 329 LEU A CA 1
ATOM 2591 C C . LEU A 1 329 ? -21.841 11.463 14.500 1.00 87.19 329 LEU A C 1
ATOM 2593 O O . LEU A 1 329 ? -22.635 11.928 15.314 1.00 87.19 329 LEU A O 1
ATOM 2597 N N . SER A 1 330 ? -21.328 12.210 13.521 1.00 87.19 330 SER A N 1
ATOM 2598 C CA . SER A 1 330 ? -21.662 13.629 13.365 1.00 87.19 330 SER A CA 1
ATOM 2599 C C . SER A 1 330 ? -23.145 13.856 13.070 1.00 87.19 330 SER A C 1
ATOM 2601 O O . SER A 1 330 ? -23.728 14.793 13.608 1.00 87.19 330 SER A O 1
ATOM 2603 N N . ASN A 1 331 ? -23.758 13.019 12.227 1.00 85.50 331 ASN A N 1
ATOM 2604 C CA . ASN A 1 331 ? -25.181 13.122 11.903 1.00 85.50 331 ASN A CA 1
ATOM 2605 C C . ASN A 1 331 ? -26.059 12.753 13.106 1.00 85.50 331 ASN A C 1
ATOM 2607 O O . ASN A 1 331 ? -27.100 13.374 13.311 1.00 85.50 331 ASN A O 1
ATOM 2611 N N . ARG A 1 332 ? -25.643 11.768 13.913 1.00 82.06 332 ARG A N 1
ATOM 2612 C CA . ARG A 1 332 ? -26.313 11.425 15.176 1.00 82.06 332 ARG A CA 1
ATOM 2613 C C . ARG A 1 332 ? -26.257 12.589 16.159 1.00 82.06 332 ARG A C 1
ATOM 2615 O O . ARG A 1 332 ? -27.306 13.018 16.617 1.00 82.06 332 ARG A O 1
ATOM 2622 N N . ASN A 1 333 ? -25.073 13.149 16.398 1.00 80.19 333 ASN A N 1
ATOM 2623 C CA . ASN A 1 333 ? -24.909 14.282 17.310 1.00 80.19 333 ASN A CA 1
ATOM 2624 C C . ASN A 1 333 ? -25.739 15.493 16.864 1.00 80.19 333 ASN A C 1
ATOM 2626 O O . ASN A 1 333 ? -26.411 16.107 17.687 1.00 80.19 333 ASN A O 1
ATOM 2630 N N . ALA A 1 334 ? -25.767 15.792 15.560 1.00 77.25 334 ALA A N 1
ATOM 2631 C CA . ALA A 1 334 ? -26.600 16.863 15.016 1.00 77.25 334 ALA A CA 1
ATOM 2632 C C . ALA A 1 334 ? -28.102 16.633 15.268 1.00 77.25 334 ALA A C 1
ATOM 2634 O O . ALA A 1 334 ? -28.799 17.567 15.656 1.00 77.25 334 ALA A O 1
ATOM 2635 N N . ARG A 1 335 ? -28.594 15.394 15.107 1.00 74.69 335 ARG A N 1
ATOM 2636 C CA . ARG A 1 335 ? -29.993 15.042 15.411 1.00 74.69 335 ARG A CA 1
ATOM 2637 C C . ARG A 1 335 ? -30.313 15.162 16.902 1.00 74.69 335 ARG A C 1
ATOM 2639 O O . ARG A 1 335 ? -31.368 15.682 17.244 1.00 74.69 335 ARG A O 1
ATOM 2646 N N . THR A 1 336 ? -29.409 14.730 17.782 1.00 72.38 336 THR A N 1
ATOM 2647 C CA . THR A 1 336 ? -29.599 14.847 19.237 1.00 72.38 336 THR A CA 1
ATOM 2648 C C . THR A 1 336 ? -29.671 16.312 19.676 1.00 72.38 336 THR A C 1
ATOM 2650 O O . THR A 1 336 ? -30.544 16.691 20.458 1.00 72.38 336 THR A O 1
ATOM 2653 N N . VAL A 1 337 ? -28.794 17.163 19.134 1.00 68.56 337 VAL A N 1
ATOM 2654 C CA . VAL A 1 337 ? -28.810 18.610 19.403 1.00 68.56 337 VAL A CA 1
ATOM 2655 C C . VAL A 1 337 ? -30.092 19.254 18.872 1.00 68.56 337 VAL A C 1
ATOM 2657 O O . VAL A 1 337 ? -30.703 20.048 19.588 1.00 68.56 337 VAL A O 1
ATOM 2660 N N . SER A 1 338 ? -30.558 18.882 17.672 1.00 66.75 338 SER A N 1
ATOM 2661 C CA . SER A 1 338 ? -31.811 19.430 17.140 1.00 66.75 338 SER A CA 1
ATOM 2662 C C . SER A 1 338 ? -33.012 19.054 18.006 1.00 66.75 338 SER A C 1
ATOM 2664 O O . SER A 1 338 ? -33.815 19.934 18.302 1.00 66.75 338 SER A O 1
ATOM 2666 N N . THR A 1 339 ? -33.107 17.801 18.474 1.00 65.81 339 THR A N 1
ATOM 2667 C CA . THR A 1 339 ? -34.198 17.354 19.363 1.00 65.81 339 THR A CA 1
ATOM 2668 C C . THR A 1 339 ? -34.186 18.052 20.723 1.00 65.81 339 THR A C 1
ATOM 2670 O O . THR A 1 339 ? -35.241 18.432 21.225 1.00 65.81 339 THR A O 1
ATOM 2673 N N . LEU A 1 340 ? -33.003 18.286 21.306 1.00 64.00 340 LEU A N 1
ATOM 2674 C CA . LEU A 1 340 ? -32.873 19.030 22.566 1.00 64.00 340 LEU A CA 1
ATOM 2675 C C . LEU A 1 340 ? -33.280 20.501 22.395 1.00 64.00 340 LEU A C 1
ATOM 2677 O O . LEU A 1 340 ? -33.970 21.056 23.248 1.00 64.00 340 LEU A O 1
ATOM 2681 N N . SER A 1 341 ? -32.915 21.121 21.270 1.00 62.12 341 SER A N 1
ATOM 2682 C CA . SER A 1 341 ? -33.324 22.494 20.958 1.00 62.12 341 SER A CA 1
ATOM 2683 C C . SER A 1 341 ? -34.833 22.624 20.743 1.00 62.12 341 SER A C 1
ATOM 2685 O O . SER A 1 341 ? -35.401 23.638 21.140 1.00 62.12 341 SER A O 1
ATOM 2687 N N . THR A 1 342 ? -35.493 21.630 20.135 1.00 62.88 342 THR A N 1
ATOM 2688 C CA . THR A 1 342 ? -36.959 21.659 19.978 1.00 62.88 342 THR A CA 1
ATOM 2689 C C . THR A 1 342 ? -37.646 21.476 21.328 1.00 62.88 342 THR A C 1
ATOM 2691 O O . THR A 1 342 ? -38.541 22.244 21.660 1.00 62.88 342 THR A O 1
ATOM 2694 N N . SER A 1 343 ? -37.182 20.529 22.151 1.00 61.00 343 SER A N 1
ATOM 2695 C CA . SER A 1 343 ? -37.727 20.299 23.498 1.00 61.00 343 SER A CA 1
ATOM 2696 C C . SER A 1 343 ? -37.621 21.535 24.398 1.00 61.00 343 SER A C 1
ATOM 2698 O O . SER A 1 343 ? -38.566 21.850 25.118 1.00 61.00 343 SER A O 1
ATOM 2700 N N . ASN A 1 344 ? -36.499 22.259 24.351 1.00 59.28 344 ASN A N 1
ATOM 2701 C CA . ASN A 1 344 ? -36.316 23.481 25.138 1.00 59.28 344 ASN A CA 1
ATOM 2702 C C . ASN A 1 344 ? -37.149 24.663 24.615 1.00 59.28 344 ASN A C 1
ATOM 2704 O O . ASN A 1 344 ? -37.554 25.505 25.413 1.00 59.28 344 ASN A O 1
ATOM 2708 N N . ALA A 1 345 ? -37.423 24.729 23.307 1.00 57.59 345 ALA A N 1
ATOM 2709 C CA . ALA A 1 345 ? -38.331 25.725 22.736 1.00 57.59 345 ALA A CA 1
ATOM 2710 C C . ALA A 1 345 ? -39.783 25.473 23.182 1.00 57.59 345 ALA A C 1
ATOM 2712 O O . ALA A 1 345 ? -40.419 26.376 23.717 1.00 57.59 345 ALA A O 1
ATOM 2713 N N . PHE A 1 346 ? -40.256 24.223 23.106 1.00 55.91 346 PHE A N 1
ATOM 2714 C CA . PHE A 1 346 ? -41.580 23.835 23.610 1.00 55.91 346 PHE A CA 1
ATOM 2715 C C . PHE A 1 346 ? -41.749 24.079 25.120 1.00 55.91 346 PHE A C 1
ATOM 2717 O O . PHE A 1 346 ? -42.825 24.468 25.563 1.00 55.91 346 PHE A O 1
ATOM 2724 N N . ALA A 1 347 ? -40.696 23.890 25.921 1.00 58.25 347 ALA A N 1
ATOM 2725 C CA . ALA A 1 347 ? -40.735 24.168 27.359 1.00 58.25 347 ALA A CA 1
ATOM 2726 C C . ALA A 1 347 ? -40.761 25.673 27.699 1.00 58.25 347 ALA A C 1
ATOM 2728 O O . ALA A 1 347 ? -41.155 26.039 28.807 1.00 58.25 347 ALA A O 1
ATOM 2729 N N . LYS A 1 348 ? -40.330 26.542 26.775 1.00 56.50 348 LYS A N 1
ATOM 2730 C CA . LYS A 1 348 ? -40.324 28.001 26.954 1.00 56.50 348 LYS A CA 1
ATOM 2731 C C . LYS A 1 348 ? -41.659 28.641 26.560 1.00 56.50 348 LYS A C 1
ATOM 2733 O O . LYS A 1 348 ? -42.038 29.615 27.195 1.00 56.50 348 LYS A O 1
ATOM 2738 N N . ASP A 1 349 ? -42.377 28.055 25.602 1.00 55.44 349 ASP A N 1
ATOM 2739 C CA . ASP A 1 349 ? -43.720 28.498 25.187 1.00 55.44 349 ASP A CA 1
ATOM 2740 C C . ASP A 1 349 ? -44.848 28.028 26.134 1.00 55.44 349 ASP A C 1
ATOM 2742 O O . ASP A 1 349 ? -45.986 28.467 26.005 1.00 55.44 349 ASP A O 1
ATOM 2746 N N . MET A 1 350 ? -44.551 27.148 27.099 1.00 53.66 350 MET A N 1
ATOM 2747 C CA . MET A 1 350 ? -45.493 26.680 28.134 1.00 53.66 350 MET A CA 1
ATOM 2748 C C . MET A 1 350 ? -45.348 27.402 29.491 1.00 53.66 350 MET A C 1
ATOM 2750 O O . MET A 1 350 ? -45.853 26.900 30.498 1.00 53.66 350 MET A O 1
ATOM 2754 N N . ARG A 1 351 ? -44.644 28.540 29.555 1.00 45.38 351 ARG A N 1
ATOM 2755 C CA . ARG A 1 351 ? -44.495 29.353 30.776 1.00 45.38 351 ARG A CA 1
ATOM 2756 C C . ARG A 1 351 ? -45.140 30.718 30.663 1.00 45.38 351 ARG A C 1
ATOM 2758 O O . ARG A 1 351 ? -45.001 31.335 29.587 1.00 45.38 351 ARG A O 1
#

Organism: NCBI:txid255045

pLDDT: mean 89.87, std 9.91, range [45.38, 98.25]

InterPro domains:
  IPR007339 Inner membrane protein RclC-like [PF04224] (18-158)
  IPR007339 Inner membrane protein RclC-like [PF04224] (189-328)
  IPR007339 Inner membrane protein RclC-like [PTHR40106] (235-329)

Radius of gyration: 22.8 Å; chains: 1; bounding box: 75×52×65 Å

Foldseek 3Di:
DLVVVLVVVVVVCLQPDPLLLVLLLVLLLLLLLLQLVLLQDPVVLVVCVLQQCQQPVRVVLCVVQNSNGSSNVSSVLSVQLSVLSVCCVPDLVSLLVSLVSQLVVLVRLLSSLVRRPPQFPVVLPGPPQGDDCNLLNLLSLLSNLSSLVSNLVSLVVCVVVCVPPPPHPVVSVVVCVVCVVVVSNPPCVSLVSNLVSVLSSLVSLLVNLQDDVNLVLCVLQQCQFPPRNCLCVVQNSSGSSNVVSVLSVLLSVLSVCCVVALSSLLVSLVSQLVVLVRSLSSQVRGPQQAPPVPGPPNGDDCNSSSSSSSSSNSSSSVSNNVSSVVVVVVVVVVVVVVVVVVVVVVVVVVD